Protein AF-A0A6A0A1N1-F1 (afdb_monomer)

Mean predicted aligned error: 18.65 Å

Structure (mmCIF, N/CA/C/O backbone):
data_AF-A0A6A0A1N1-F1
#
_entry.id   AF-A0A6A0A1N1-F1
#
loop_
_atom_site.group_PDB
_atom_site.id
_atom_site.type_symbol
_atom_site.label_atom_id
_atom_site.label_alt_id
_atom_site.label_comp_id
_atom_site.label_asym_id
_atom_site.label_entity_id
_atom_site.label_seq_id
_atom_site.pdbx_PDB_ins_code
_atom_site.Cartn_x
_atom_site.Cartn_y
_atom_site.Cartn_z
_atom_site.occupancy
_atom_site.B_iso_or_equiv
_atom_site.auth_seq_id
_atom_site.auth_comp_id
_atom_site.auth_asym_id
_atom_site.auth_atom_id
_atom_site.pdbx_PDB_model_num
ATOM 1 N N . MET A 1 1 ? 29.719 28.546 -63.208 1.00 66.06 1 MET A N 1
ATOM 2 C CA . MET A 1 1 ? 28.608 28.642 -62.235 1.00 66.06 1 MET A CA 1
ATOM 3 C C . MET A 1 1 ? 29.212 28.582 -60.841 1.00 66.06 1 MET A C 1
ATOM 5 O O . MET A 1 1 ? 29.960 27.651 -60.576 1.00 66.06 1 MET A O 1
ATOM 9 N N . ASP A 1 2 ? 28.980 29.590 -60.001 1.00 89.31 2 ASP A N 1
ATOM 10 C CA . ASP A 1 2 ? 29.628 29.711 -58.686 1.00 89.31 2 ASP A CA 1
ATOM 11 C C . ASP A 1 2 ? 28.781 29.024 -57.603 1.00 89.31 2 ASP A C 1
ATOM 13 O O . ASP A 1 2 ? 27.831 29.595 -57.066 1.00 89.31 2 ASP A O 1
ATOM 17 N N . ILE A 1 3 ? 29.104 27.758 -57.327 1.00 89.12 3 ILE A N 1
ATOM 18 C CA . ILE A 1 3 ? 28.366 26.873 -56.409 1.00 89.12 3 ILE A CA 1
ATOM 19 C C . ILE A 1 3 ? 28.258 27.480 -55.000 1.00 89.12 3 ILE A C 1
ATOM 21 O O . ILE A 1 3 ? 27.245 27.291 -54.327 1.00 89.12 3 ILE A O 1
ATOM 25 N N . LYS A 1 4 ? 29.249 28.268 -54.563 1.00 90.19 4 LYS A N 1
ATOM 26 C CA . LYS A 1 4 ? 29.241 28.891 -53.230 1.00 90.19 4 LYS A CA 1
ATOM 27 C C . LYS A 1 4 ? 28.098 29.893 -53.066 1.00 90.19 4 LYS A C 1
ATOM 29 O O . LYS A 1 4 ? 27.437 29.894 -52.031 1.00 90.19 4 LYS A O 1
ATOM 34 N N . ARG A 1 5 ? 27.816 30.694 -54.099 1.00 90.56 5 ARG A N 1
ATOM 35 C CA . ARG A 1 5 ? 26.721 31.680 -54.073 1.00 90.56 5 ARG A CA 1
ATOM 36 C C . ARG A 1 5 ? 25.343 31.017 -54.070 1.00 90.56 5 ARG A C 1
ATOM 38 O O . ARG A 1 5 ? 24.434 31.515 -53.417 1.00 90.56 5 ARG A O 1
ATOM 45 N N . GLU A 1 6 ? 25.184 29.893 -54.769 1.00 90.00 6 GLU A N 1
ATOM 46 C CA . GLU A 1 6 ? 23.935 29.114 -54.761 1.00 90.00 6 GLU A CA 1
ATOM 47 C C . GLU A 1 6 ? 23.649 28.526 -53.376 1.00 90.00 6 GLU A C 1
ATOM 49 O O . GLU A 1 6 ? 22.534 28.652 -52.874 1.00 90.00 6 GLU A O 1
ATOM 54 N N . VAL A 1 7 ? 24.657 27.917 -52.742 1.00 90.19 7 VAL A N 1
ATOM 55 C CA . VAL A 1 7 ? 24.524 27.344 -51.392 1.00 90.19 7 VAL A CA 1
ATOM 56 C C . VAL A 1 7 ? 24.187 28.429 -50.373 1.00 90.19 7 VAL A C 1
ATOM 58 O O . VAL A 1 7 ? 23.279 28.234 -49.568 1.00 90.19 7 VAL A O 1
ATOM 61 N N . GLN A 1 8 ? 24.849 29.587 -50.446 1.00 93.06 8 GLN A N 1
ATOM 62 C CA . GLN A 1 8 ? 24.557 30.709 -49.557 1.00 93.06 8 GLN A CA 1
ATOM 63 C C . GLN A 1 8 ? 23.118 31.211 -49.725 1.00 93.06 8 GLN A C 1
ATOM 65 O O . GLN A 1 8 ? 22.390 31.311 -48.741 1.00 93.06 8 GLN A O 1
ATOM 70 N N . ARG A 1 9 ? 22.664 31.426 -50.966 1.00 93.88 9 ARG A N 1
ATOM 71 C CA . ARG A 1 9 ? 21.292 31.882 -51.230 1.00 93.88 9 ARG A CA 1
ATOM 72 C C . ARG A 1 9 ? 20.242 30.890 -50.723 1.00 93.88 9 ARG A C 1
ATOM 74 O O . ARG A 1 9 ? 19.208 31.295 -50.201 1.00 93.88 9 ARG A O 1
ATOM 81 N N . ARG A 1 10 ? 20.489 29.582 -50.877 1.00 91.81 10 ARG A N 1
ATOM 82 C CA . ARG A 1 10 ? 19.600 28.538 -50.338 1.00 91.81 10 ARG A CA 1
ATOM 83 C C . ARG A 1 10 ? 19.603 28.519 -48.812 1.00 91.81 10 ARG A C 1
ATOM 85 O O . ARG A 1 10 ? 18.547 28.314 -48.224 1.00 91.81 10 ARG A O 1
ATOM 92 N N . GLY A 1 11 ? 20.758 28.749 -48.186 1.00 92.69 11 GLY A N 1
ATOM 93 C CA . GLY A 1 11 ? 20.880 28.875 -46.734 1.00 92.69 11 GLY A CA 1
ATOM 94 C C . GLY A 1 11 ? 20.087 30.060 -46.181 1.00 92.69 11 GLY A C 1
ATOM 95 O O . GLY A 1 11 ? 19.340 29.895 -45.221 1.00 92.69 11 GLY A O 1
ATOM 96 N N . GLU A 1 12 ? 20.180 31.224 -46.826 1.00 94.44 12 GLU A N 1
ATOM 97 C CA . GLU A 1 12 ? 19.433 32.434 -46.453 1.00 94.44 12 GLU A CA 1
ATOM 98 C C . GLU A 1 12 ? 17.917 32.234 -46.622 1.00 94.44 12 GLU A C 1
ATOM 100 O O . GLU A 1 12 ? 17.162 32.446 -45.675 1.00 94.44 12 GLU A O 1
ATOM 105 N N . ALA A 1 13 ? 17.473 31.689 -47.761 1.00 92.25 13 ALA A N 1
ATOM 106 C CA . ALA A 1 13 ? 16.058 31.379 -47.987 1.00 92.25 13 ALA A CA 1
ATOM 107 C C . ALA A 1 13 ? 15.500 30.343 -46.989 1.00 92.25 13 ALA A C 1
ATOM 109 O O . ALA A 1 13 ? 14.339 30.419 -46.583 1.00 92.25 13 ALA A O 1
ATOM 110 N N . HIS A 1 14 ? 16.316 29.367 -46.579 1.00 92.88 14 HIS A N 1
ATOM 111 C CA . HIS A 1 14 ? 15.927 28.408 -45.548 1.00 92.88 14 HIS A CA 1
ATOM 112 C C . HIS A 1 14 ? 15.826 29.075 -44.170 1.00 92.88 14 HIS A C 1
ATOM 114 O O . HIS A 1 14 ? 14.903 28.780 -43.413 1.00 92.88 14 HIS A O 1
ATOM 120 N N . LEU A 1 15 ? 16.746 29.984 -43.838 1.00 93.62 15 LEU A N 1
ATOM 121 C CA . LEU A 1 15 ? 16.721 30.716 -42.575 1.00 93.62 15 LEU A CA 1
ATOM 122 C C . LEU A 1 15 ? 15.476 31.605 -42.454 1.00 93.62 15 LEU A C 1
ATOM 124 O O . LEU A 1 15 ? 14.861 31.640 -41.389 1.00 93.62 15 LEU A O 1
ATOM 128 N N . ASP A 1 16 ? 15.076 32.276 -43.533 1.00 94.44 16 ASP A N 1
ATOM 129 C CA . ASP A 1 16 ? 13.876 33.118 -43.537 1.00 94.44 16 ASP A CA 1
ATOM 130 C C . ASP A 1 16 ? 12.597 32.290 -43.369 1.00 94.44 16 ASP A C 1
ATOM 132 O O . ASP A 1 16 ? 11.755 32.629 -42.538 1.00 94.44 16 ASP A O 1
ATOM 136 N N . ARG A 1 17 ? 12.506 31.127 -44.031 1.00 94.81 17 ARG A N 1
ATOM 137 C CA . ARG A 1 17 ? 11.409 30.167 -43.810 1.00 94.81 17 ARG A CA 1
ATOM 138 C C . ARG A 1 17 ? 11.339 29.660 -42.371 1.00 94.81 17 ARG A C 1
ATOM 140 O O . ARG A 1 17 ? 10.250 29.492 -41.832 1.00 94.81 17 ARG A O 1
ATOM 147 N N . VAL A 1 18 ? 12.485 29.410 -41.734 1.00 93.44 18 VAL A N 1
ATOM 148 C CA . VAL A 1 18 ? 12.523 28.982 -40.325 1.00 93.44 18 VAL A CA 1
ATOM 149 C C . VAL A 1 18 ? 12.024 30.094 -39.398 1.00 93.44 18 VAL A C 1
ATOM 151 O O . VAL A 1 18 ? 11.307 29.805 -38.442 1.00 93.44 18 VAL A O 1
ATOM 154 N N . LYS A 1 19 ? 12.353 31.362 -39.679 1.00 95.94 19 LYS A N 1
ATOM 155 C CA . LYS A 1 19 ? 11.851 32.506 -38.899 1.00 95.94 19 LYS A CA 1
ATOM 156 C C . LYS A 1 19 ? 10.341 32.686 -39.052 1.00 95.94 19 LYS A C 1
ATOM 158 O O . LYS A 1 19 ? 9.669 32.883 -38.044 1.00 95.94 19 LYS A O 1
ATOM 163 N N . GLU A 1 20 ? 9.823 32.576 -40.274 1.00 96.38 20 GLU A N 1
ATOM 164 C CA . GLU A 1 20 ? 8.384 32.637 -40.564 1.00 96.38 20 GLU A CA 1
ATOM 165 C C . GLU A 1 20 ? 7.623 31.514 -39.839 1.00 96.38 20 GLU A C 1
ATOM 167 O O . GLU A 1 20 ? 6.659 31.762 -39.112 1.00 96.38 20 GLU A O 1
ATOM 172 N N . LEU A 1 21 ? 8.137 30.283 -39.912 1.00 94.50 21 LEU A N 1
ATOM 173 C CA . LEU A 1 21 ? 7.547 29.151 -39.201 1.00 94.50 21 LEU A CA 1
ATOM 174 C C . LEU A 1 21 ? 7.575 29.351 -37.677 1.00 94.50 21 LEU A C 1
ATOM 176 O O . LEU A 1 21 ? 6.613 29.018 -36.987 1.00 94.50 21 LEU A O 1
ATOM 180 N N . ALA A 1 22 ? 8.652 29.925 -37.133 1.00 93.44 22 ALA A N 1
ATOM 181 C CA . ALA A 1 22 ? 8.742 30.227 -35.707 1.00 93.44 22 ALA A CA 1
ATOM 182 C C . ALA A 1 22 ? 7.698 31.270 -35.268 1.00 93.44 22 ALA A C 1
ATOM 184 O O . ALA A 1 22 ? 7.115 31.135 -34.187 1.00 93.44 22 ALA A O 1
ATOM 185 N N . THR A 1 23 ? 7.423 32.286 -36.095 1.00 96.06 23 THR A N 1
ATOM 186 C CA . THR A 1 23 ? 6.360 33.262 -35.813 1.00 96.06 23 THR A CA 1
ATOM 187 C C . THR A 1 23 ? 4.969 32.634 -35.867 1.00 96.06 23 THR A C 1
ATOM 189 O O . THR A 1 23 ? 4.161 32.895 -34.972 1.00 96.06 23 THR A O 1
ATOM 192 N N . ASP A 1 24 ? 4.717 31.736 -36.820 1.00 94.88 24 ASP A N 1
ATOM 193 C CA . ASP A 1 24 ? 3.436 31.032 -36.955 1.00 94.88 24 ASP A CA 1
ATOM 194 C C . ASP A 1 24 ? 3.170 30.060 -35.802 1.00 94.88 24 ASP A C 1
ATOM 196 O O . ASP A 1 24 ? 2.050 29.992 -35.277 1.00 94.88 24 ASP A O 1
ATOM 200 N N . ILE A 1 25 ? 4.204 29.341 -35.351 1.00 91.75 25 ILE A N 1
ATOM 201 C CA . ILE A 1 25 ? 4.125 28.473 -34.170 1.00 91.75 25 ILE A CA 1
ATOM 202 C C . ILE A 1 25 ? 3.761 29.307 -32.943 1.00 91.75 25 ILE A C 1
ATOM 204 O O . ILE A 1 25 ? 2.830 28.956 -32.216 1.00 91.75 25 ILE A O 1
ATOM 208 N N . LYS A 1 26 ? 4.434 30.444 -32.735 1.00 93.75 26 LYS A N 1
ATOM 209 C CA . LYS A 1 26 ? 4.170 31.324 -31.591 1.00 93.75 26 LYS A CA 1
ATOM 210 C C . LYS A 1 26 ? 2.756 31.915 -31.630 1.00 93.75 26 LYS A C 1
ATOM 212 O O . LYS A 1 26 ? 2.077 31.949 -30.605 1.00 93.75 26 LYS A O 1
ATOM 217 N N . ALA A 1 27 ? 2.281 32.333 -32.804 1.00 94.00 27 ALA A N 1
ATOM 218 C CA . ALA A 1 27 ? 0.915 32.827 -32.981 1.00 94.00 27 ALA A CA 1
ATOM 219 C C . ALA A 1 27 ? -0.134 31.732 -32.716 1.00 94.00 27 ALA A C 1
ATOM 221 O O . ALA A 1 27 ? -1.179 31.983 -32.113 1.00 94.00 27 ALA A O 1
ATOM 222 N N . THR A 1 28 ? 0.145 30.496 -33.130 1.00 94.06 28 THR A N 1
ATOM 223 C CA . THR A 1 28 ? -0.746 29.351 -32.903 1.00 94.06 28 THR A CA 1
ATOM 224 C C . THR A 1 28 ? -0.782 28.942 -31.432 1.00 94.06 28 THR A C 1
ATOM 226 O O . THR A 1 28 ? -1.868 28.731 -30.900 1.00 94.06 28 THR A O 1
ATOM 229 N N . GLN A 1 29 ? 0.362 28.942 -30.742 1.00 90.31 29 GLN A N 1
ATOM 230 C CA . GLN A 1 29 ? 0.420 28.747 -29.289 1.00 90.31 29 GLN A CA 1
ATOM 231 C C . GLN A 1 29 ? -0.417 29.790 -28.539 1.00 90.31 29 GLN A C 1
ATOM 233 O O . GLN A 1 29 ? -1.182 29.425 -27.651 1.00 90.31 29 GLN A O 1
ATOM 238 N N . GLY A 1 30 ? -0.336 31.069 -28.929 1.00 93.62 30 GLY A N 1
ATOM 239 C CA . GLY A 1 30 ? -1.157 32.128 -28.333 1.00 93.62 30 GLY A CA 1
ATOM 240 C C . GLY A 1 30 ? -2.662 31.899 -28.514 1.00 93.62 30 GLY A C 1
ATOM 241 O O . GLY A 1 30 ? -3.425 32.052 -27.566 1.00 93.62 30 GLY A O 1
ATOM 242 N N . ARG A 1 31 ? -3.095 31.464 -29.707 1.00 94.00 31 ARG A N 1
ATOM 243 C CA . ARG A 1 31 ? -4.511 31.146 -29.976 1.00 94.00 31 ARG A CA 1
ATOM 244 C C . ARG A 1 31 ? -5.016 29.954 -29.163 1.00 94.00 31 ARG A C 1
ATOM 246 O O . ARG A 1 31 ? -6.127 30.015 -28.651 1.00 94.00 31 ARG A O 1
ATOM 253 N N . ILE A 1 32 ? -4.207 28.901 -29.026 1.00 89.94 32 ILE A N 1
ATOM 254 C CA . ILE A 1 32 ? -4.557 27.725 -28.215 1.00 89.94 32 ILE A CA 1
ATOM 255 C C . ILE A 1 32 ? -4.685 28.113 -26.739 1.00 89.94 32 ILE A C 1
ATOM 257 O O . ILE A 1 32 ? -5.643 27.714 -26.089 1.00 89.94 32 ILE A O 1
ATOM 261 N N . MET A 1 33 ? -3.761 28.925 -26.221 1.00 88.62 33 MET A N 1
ATOM 262 C CA . MET A 1 33 ? -3.790 29.367 -24.825 1.00 88.62 33 MET A CA 1
ATOM 263 C C . MET A 1 33 ? -5.059 30.169 -24.508 1.00 88.62 33 MET A C 1
ATOM 265 O O . MET A 1 33 ? -5.727 29.875 -23.525 1.00 88.62 33 MET A O 1
ATOM 269 N N . LEU A 1 34 ? -5.449 31.099 -25.388 1.00 92.00 34 LEU A N 1
ATOM 270 C CA . LEU A 1 34 ? -6.692 31.866 -25.238 1.00 92.00 34 LEU A CA 1
ATOM 271 C C . LEU A 1 34 ? -7.952 30.989 -25.321 1.00 92.00 34 LEU A C 1
ATOM 273 O O . LEU A 1 34 ? -8.917 31.243 -24.604 1.00 92.00 34 LEU A O 1
ATOM 277 N N . ALA A 1 35 ? -7.958 29.966 -26.182 1.00 90.38 35 ALA A N 1
ATOM 278 C CA . ALA A 1 35 ? -9.074 29.024 -26.272 1.00 90.38 35 ALA A CA 1
ATOM 279 C C . ALA A 1 35 ? -9.214 28.191 -24.987 1.00 90.38 35 ALA A C 1
ATOM 281 O O . ALA A 1 35 ? -10.313 28.082 -24.451 1.00 90.38 35 ALA A O 1
ATOM 282 N N . LEU A 1 36 ? -8.097 27.688 -24.449 1.00 86.06 36 LEU A N 1
ATOM 283 C CA . LEU A 1 36 ? -8.077 26.941 -23.189 1.00 86.06 36 LEU A CA 1
ATOM 284 C C . LEU A 1 36 ? -8.499 27.808 -21.994 1.00 86.06 36 LEU A C 1
ATOM 286 O O . LEU A 1 36 ? -9.239 27.341 -21.134 1.00 86.06 36 LEU A O 1
ATOM 290 N N . GLU A 1 37 ? -8.071 29.072 -21.937 1.00 88.56 37 GLU A N 1
ATOM 291 C CA . GLU A 1 37 ? -8.511 30.009 -20.892 1.00 88.56 37 GLU A CA 1
ATOM 292 C C . GLU A 1 37 ? -10.023 30.275 -20.953 1.00 88.56 37 GLU A C 1
ATOM 294 O O . GLU A 1 37 ? -10.675 30.370 -19.910 1.00 88.56 37 GLU A O 1
ATOM 299 N N . ALA A 1 38 ? -10.595 30.366 -22.158 1.00 91.19 38 ALA A N 1
ATOM 300 C CA . ALA A 1 38 ? -12.032 30.539 -22.344 1.00 91.19 38 ALA A CA 1
ATOM 301 C C . ALA A 1 38 ? -12.827 29.288 -21.926 1.00 91.19 38 ALA A C 1
ATOM 303 O O . ALA A 1 38 ? -13.812 29.420 -21.199 1.00 91.19 38 ALA A O 1
ATOM 304 N N . GLU A 1 39 ? -12.384 28.091 -22.326 1.00 90.38 39 GLU A N 1
ATOM 305 C CA . GLU A 1 39 ? -13.007 26.817 -21.930 1.00 90.38 39 GLU A CA 1
ATOM 306 C C . GLU A 1 39 ? -12.958 26.614 -20.409 1.00 90.38 39 GLU A C 1
ATOM 308 O O . GLU A 1 39 ? -13.993 26.371 -19.786 1.00 90.38 39 GLU A O 1
ATOM 313 N N . LEU A 1 40 ? -11.794 26.837 -19.787 1.00 83.75 40 LEU A N 1
ATOM 314 C CA . LEU A 1 40 ? -11.634 26.754 -18.332 1.00 83.75 40 LEU A CA 1
ATOM 315 C C . LEU A 1 40 ? -12.533 27.768 -17.600 1.00 83.75 40 LEU A C 1
ATOM 317 O O . LEU A 1 40 ? -13.056 27.494 -16.517 1.00 83.75 40 LEU A O 1
ATOM 321 N N . GLY A 1 41 ? -12.726 28.951 -18.189 1.00 89.06 41 GLY A N 1
ATOM 322 C CA . GLY A 1 41 ? -13.629 29.975 -17.675 1.00 89.06 41 GLY A CA 1
ATOM 323 C C . GLY A 1 41 ? -15.096 29.537 -17.667 1.00 89.06 41 GLY A C 1
ATOM 324 O O . GLY A 1 41 ? -15.804 29.826 -16.700 1.00 89.06 41 GLY A O 1
ATOM 325 N N . GLU A 1 42 ? -15.556 28.835 -18.705 1.00 92.12 42 GLU A N 1
ATOM 326 C CA . GLU A 1 42 ? -16.922 28.300 -18.772 1.00 92.12 42 GLU A CA 1
ATOM 327 C C . GLU A 1 42 ? -17.119 27.098 -17.839 1.00 92.12 42 GLU A C 1
ATOM 329 O O . GLU A 1 42 ? -18.092 27.086 -17.083 1.00 92.12 42 GLU A O 1
ATOM 334 N N . GLU A 1 43 ? -16.169 26.158 -17.776 1.00 81.69 43 GLU A N 1
ATOM 335 C CA . GLU A 1 43 ? -16.214 25.052 -16.804 1.00 81.69 43 GLU A CA 1
ATOM 336 C C . GLU A 1 43 ? -16.250 25.569 -15.358 1.00 81.69 43 GLU A C 1
ATOM 338 O O . GLU A 1 43 ? -17.029 25.095 -14.529 1.00 81.69 43 GLU A O 1
ATOM 343 N N . SER A 1 44 ? -15.466 26.609 -15.048 1.00 81.88 44 SER A N 1
ATOM 344 C CA . SER A 1 44 ? -15.476 27.227 -13.719 1.00 81.88 44 SER A CA 1
ATOM 345 C C . SER A 1 44 ? -16.824 27.868 -13.375 1.00 81.88 44 SER A C 1
ATOM 347 O O . SER A 1 44 ? -17.239 27.845 -12.213 1.00 81.88 44 SER A O 1
ATOM 349 N N . LYS A 1 45 ? -17.519 28.453 -14.361 1.00 89.31 45 LYS A N 1
ATOM 350 C CA . LYS A 1 45 ? -18.867 29.005 -14.159 1.00 89.31 45 LYS A CA 1
ATOM 351 C C . LYS A 1 45 ? -19.885 27.898 -13.914 1.00 89.31 45 LYS A C 1
ATOM 353 O O . LYS A 1 45 ? -20.738 28.078 -13.049 1.00 89.31 45 LYS A O 1
ATOM 358 N N . GLU A 1 46 ? -19.790 26.781 -14.628 1.00 90.88 46 GLU A N 1
ATOM 359 C CA . GLU A 1 46 ? -20.718 25.661 -14.462 1.00 90.88 46 GLU A CA 1
ATOM 360 C C . GLU A 1 46 ? -20.570 24.999 -13.090 1.00 90.88 46 GLU A C 1
ATOM 362 O O . GLU A 1 46 ? -21.549 24.890 -12.356 1.00 90.88 46 GLU A O 1
ATOM 367 N N . LEU A 1 47 ? -19.337 24.713 -12.662 1.00 78.44 47 LEU A N 1
ATOM 368 C CA . LEU A 1 47 ? -19.073 24.178 -11.323 1.00 78.44 47 LEU A CA 1
ATOM 369 C C . LEU A 1 47 ? -19.584 25.100 -10.206 1.00 78.44 47 LEU A C 1
ATOM 371 O O . LEU A 1 47 ? -20.044 24.625 -9.170 1.00 78.44 47 LEU A O 1
ATOM 375 N N . ARG A 1 48 ? -19.534 26.427 -10.395 1.00 82.25 48 ARG A N 1
ATOM 376 C CA . ARG A 1 48 ? -20.129 27.375 -9.436 1.00 82.25 48 ARG A CA 1
ATOM 377 C C . ARG A 1 48 ? -21.649 27.240 -9.371 1.00 82.25 48 ARG A C 1
ATOM 379 O O . ARG A 1 48 ? -22.184 27.242 -8.269 1.00 82.25 48 ARG A O 1
ATOM 386 N N . ARG A 1 49 ? -22.328 27.087 -10.515 1.00 91.69 49 ARG A N 1
ATOM 387 C CA . ARG A 1 49 ? -23.786 26.869 -10.555 1.00 91.69 49 ARG A CA 1
ATOM 388 C C . ARG A 1 49 ? -24.174 25.568 -9.859 1.00 91.69 49 ARG A C 1
ATOM 390 O O . ARG A 1 49 ? -25.126 25.569 -9.085 1.00 91.69 49 ARG A O 1
ATOM 397 N N . GLU A 1 50 ? -23.431 24.487 -10.087 1.00 86.56 50 GLU A N 1
ATOM 398 C CA . GLU A 1 50 ? -23.663 23.207 -9.405 1.00 86.56 50 GLU A CA 1
ATOM 399 C C . GLU A 1 50 ? -23.448 23.314 -7.892 1.00 86.56 50 GLU A C 1
ATOM 401 O O . GLU A 1 50 ? -24.238 22.783 -7.112 1.00 86.56 50 GLU A O 1
ATOM 406 N N . LEU A 1 51 ? -22.413 24.040 -7.460 1.00 76.19 51 LEU A N 1
ATOM 407 C CA . LEU A 1 51 ? -22.118 24.245 -6.042 1.00 76.19 51 LEU A CA 1
ATOM 408 C C . LEU A 1 51 ? -23.203 25.088 -5.356 1.00 76.19 51 LEU A C 1
ATOM 410 O O . LEU A 1 51 ? -23.627 24.752 -4.249 1.00 76.19 51 LEU A O 1
ATOM 414 N N . ASP A 1 52 ? -23.695 26.136 -6.019 1.00 82.75 52 ASP A N 1
ATOM 415 C CA . ASP A 1 52 ? -24.809 26.951 -5.526 1.00 82.75 52 ASP A CA 1
ATOM 416 C C . ASP A 1 52 ? -26.113 26.132 -5.457 1.00 82.75 52 ASP A C 1
ATOM 418 O O . ASP A 1 52 ? -26.805 26.156 -4.438 1.00 82.75 52 ASP A O 1
ATOM 422 N N . ALA A 1 53 ? -26.406 25.313 -6.474 1.00 86.38 53 ALA A N 1
ATOM 423 C CA . ALA A 1 53 ? -27.554 24.404 -6.461 1.00 86.38 53 ALA A CA 1
ATOM 424 C C . ALA A 1 53 ? -27.448 23.341 -5.349 1.00 86.38 53 ALA A C 1
ATOM 426 O O . ALA A 1 53 ? -28.429 23.053 -4.657 1.00 86.38 53 ALA A O 1
ATOM 427 N N . GLY A 1 54 ? -26.250 22.788 -5.136 1.00 75.06 54 GLY A N 1
ATOM 428 C CA . GLY A 1 54 ? -25.956 21.854 -4.051 1.00 75.06 54 GLY A CA 1
ATOM 429 C C . GLY A 1 54 ? -26.124 22.492 -2.672 1.00 75.06 54 GLY A C 1
ATOM 430 O O . GLY A 1 54 ? -26.699 21.872 -1.777 1.00 75.06 54 GLY A O 1
ATOM 431 N N . ARG A 1 55 ? -25.705 23.755 -2.507 1.00 70.94 55 ARG A N 1
ATOM 432 C CA . ARG A 1 55 ? -25.937 24.537 -1.283 1.00 70.94 55 ARG A CA 1
ATOM 433 C C . ARG A 1 55 ? -27.428 24.709 -1.010 1.00 70.94 55 ARG A C 1
ATOM 435 O O . ARG A 1 55 ? -27.857 24.427 0.103 1.00 70.94 55 ARG A O 1
ATOM 442 N N . GLU A 1 56 ? -28.221 25.116 -2.000 1.00 79.50 56 GLU A N 1
ATOM 443 C CA . GLU A 1 56 ? -29.673 25.256 -1.826 1.00 79.50 56 GLU A CA 1
ATOM 444 C C . GLU A 1 56 ? -30.347 23.923 -1.470 1.00 79.50 56 GLU A C 1
ATOM 446 O O . GLU A 1 56 ? -31.247 23.871 -0.629 1.00 79.50 56 GLU A O 1
ATOM 451 N N . ALA A 1 57 ? -29.925 22.824 -2.101 1.00 77.94 57 ALA A N 1
ATOM 452 C CA . ALA A 1 57 ? -30.428 21.491 -1.781 1.00 77.94 57 ALA A CA 1
ATOM 453 C C . ALA A 1 57 ? -30.065 21.082 -0.344 1.00 77.94 57 ALA A C 1
ATOM 455 O O . ALA A 1 57 ? -30.908 20.543 0.380 1.00 77.94 57 ALA A O 1
ATOM 456 N N . LEU A 1 58 ? -28.841 21.386 0.094 1.00 65.31 58 LEU A N 1
ATOM 457 C CA . LEU A 1 58 ? -28.393 21.129 1.457 1.00 65.31 58 LEU A CA 1
ATOM 458 C C . LEU A 1 58 ? -29.122 22.013 2.473 1.00 65.31 58 LEU A C 1
ATOM 460 O O . LEU A 1 58 ? -29.465 21.512 3.530 1.00 65.31 58 LEU A O 1
ATOM 464 N N . GLU A 1 59 ? -29.437 23.274 2.174 1.00 71.25 59 GLU A N 1
ATOM 465 C CA . GLU A 1 59 ? -30.255 24.127 3.054 1.00 71.25 59 GLU A CA 1
ATOM 466 C C . GLU A 1 59 ? -31.688 23.593 3.199 1.00 71.25 59 GLU A C 1
ATOM 468 O O . GLU A 1 59 ? -32.234 23.571 4.303 1.00 71.25 59 GLU A O 1
ATOM 473 N N . ARG A 1 60 ? -32.283 23.072 2.116 1.00 73.69 60 ARG A N 1
ATOM 474 C CA . ARG A 1 60 ? -33.600 22.408 2.177 1.00 73.69 60 ARG A CA 1
ATOM 475 C C . ARG A 1 60 ? -33.562 21.126 3.015 1.00 73.69 60 ARG A C 1
ATOM 477 O O . ARG A 1 60 ? -34.509 20.855 3.753 1.00 73.69 60 ARG A O 1
ATOM 484 N N . THR A 1 61 ? -32.476 20.358 2.921 1.00 69.94 61 THR A N 1
ATOM 485 C CA . THR A 1 61 ? -32.321 19.053 3.597 1.00 69.94 61 THR A CA 1
ATOM 486 C C . THR A 1 61 ? -31.760 19.186 5.017 1.00 69.94 61 THR A C 1
ATOM 488 O O . THR A 1 61 ? -32.051 18.368 5.883 1.00 69.94 61 THR A O 1
ATOM 491 N N . GLY A 1 62 ? -30.996 20.242 5.294 1.00 50.22 62 GLY A N 1
ATOM 492 C CA . GLY A 1 62 ? -30.303 20.526 6.552 1.00 50.22 62 GLY A CA 1
ATOM 493 C C . GLY A 1 62 ? -31.244 20.719 7.736 1.00 50.22 62 GLY A C 1
ATOM 494 O O . GLY A 1 62 ? -30.857 20.440 8.865 1.00 50.22 62 GLY A O 1
ATOM 495 N N . ASN A 1 63 ? -32.519 21.024 7.479 1.00 50.84 63 ASN A N 1
ATOM 496 C CA . ASN A 1 63 ? -33.581 20.921 8.481 1.00 50.84 63 ASN A CA 1
ATOM 497 C C . ASN A 1 63 ? -33.721 19.505 9.088 1.00 50.84 63 ASN A C 1
ATOM 499 O O . ASN A 1 63 ? -34.386 19.356 10.106 1.00 50.84 63 ASN A O 1
ATOM 503 N N . HIS A 1 64 ? -33.144 18.463 8.476 1.00 45.66 64 HIS A N 1
ATOM 504 C CA . HIS A 1 64 ? -33.184 17.073 8.955 1.00 45.66 64 HIS A CA 1
ATOM 505 C C . HIS A 1 64 ? -31.845 16.577 9.541 1.00 45.66 64 HIS A C 1
ATOM 507 O O . HIS A 1 64 ? -31.827 15.527 10.177 1.00 45.66 64 HIS A O 1
ATOM 513 N N . LEU A 1 65 ? -30.733 17.308 9.370 1.00 45.16 65 LEU A N 1
ATOM 514 C CA . LEU A 1 65 ? -29.387 16.880 9.800 1.00 45.16 65 LEU A CA 1
ATOM 515 C C . LEU A 1 65 ? -28.969 17.394 11.191 1.00 45.16 65 LEU A C 1
ATOM 517 O O . LEU A 1 65 ? -27.924 16.990 11.695 1.00 45.16 65 LEU A O 1
ATOM 521 N N . CYS A 1 66 ? -29.787 18.222 11.849 1.00 41.88 66 CYS A N 1
ATOM 522 C CA . CYS A 1 66 ? -29.500 18.832 13.160 1.00 41.88 66 CYS A CA 1
ATOM 523 C C . CYS A 1 66 ? -29.380 17.852 14.352 1.00 41.88 66 CYS A C 1
ATOM 525 O O . CYS A 1 66 ? -29.318 18.304 15.492 1.00 41.88 66 CYS A O 1
ATOM 527 N N . ASN A 1 67 ? -29.350 16.534 14.124 1.00 42.41 67 ASN A N 1
ATOM 528 C CA . ASN A 1 67 ? -29.329 15.518 15.183 1.00 42.41 67 ASN A CA 1
ATOM 529 C C . ASN A 1 67 ? -28.044 14.672 15.236 1.00 42.41 67 ASN A C 1
ATOM 531 O O . ASN A 1 67 ? -27.972 13.749 16.044 1.00 42.41 67 ASN A O 1
ATOM 535 N N . LEU A 1 68 ? -27.027 14.957 14.416 1.00 44.91 68 LEU A N 1
ATOM 536 C CA . LEU A 1 68 ? -25.753 14.233 14.490 1.00 44.91 68 LEU A CA 1
ATOM 537 C C . LEU A 1 68 ? -24.956 14.670 15.727 1.00 44.91 68 LEU A C 1
ATOM 539 O O . LEU A 1 68 ? -24.559 15.829 15.861 1.00 44.91 68 LEU A O 1
ATOM 543 N N . LYS A 1 69 ? -24.725 13.726 16.643 1.00 48.22 69 LYS A N 1
ATOM 544 C CA . LYS A 1 69 ? -23.938 13.940 17.858 1.00 48.22 69 LYS A CA 1
ATOM 545 C C . LYS A 1 69 ? -22.450 13.865 17.503 1.00 48.22 69 LYS A C 1
ATOM 547 O O . LYS A 1 69 ? -21.970 12.842 17.021 1.00 48.22 69 LYS A O 1
ATOM 552 N N . LEU A 1 70 ? -21.719 14.955 17.732 1.00 45.75 70 LEU A N 1
ATOM 553 C CA . LEU A 1 70 ? -20.267 15.000 17.558 1.00 45.75 70 LEU A CA 1
ATOM 554 C C . LEU A 1 70 ? -19.595 14.535 18.858 1.00 45.75 70 LEU A C 1
ATOM 556 O O . LEU A 1 70 ? -19.796 15.151 19.905 1.00 45.75 70 LEU A O 1
ATOM 560 N N . GLU A 1 71 ? -18.795 13.471 18.801 1.00 48.03 71 GLU A N 1
ATOM 561 C CA . GLU A 1 71 ? -17.967 13.036 19.931 1.00 48.03 71 GLU A CA 1
ATOM 562 C C . GLU A 1 71 ? -16.496 13.346 19.627 1.00 48.03 71 GLU A C 1
ATOM 564 O O . GLU A 1 71 ? -15.897 12.783 18.708 1.00 48.03 71 GLU A O 1
ATOM 569 N N . VAL A 1 72 ? -15.913 14.278 20.388 1.00 49.47 72 VAL A N 1
ATOM 570 C CA . VAL A 1 72 ? -14.509 14.697 20.256 1.00 49.47 72 VAL A CA 1
ATOM 571 C C . VAL A 1 72 ? -13.715 14.091 21.405 1.00 49.47 72 VAL A C 1
ATOM 573 O O . VAL A 1 72 ? -13.917 14.458 22.562 1.00 49.47 72 VAL A O 1
ATOM 576 N N . LEU A 1 73 ? -12.815 13.157 21.095 1.00 43.84 73 LEU A N 1
ATOM 577 C CA . LEU A 1 73 ? -11.909 12.567 22.081 1.00 43.84 73 LEU A CA 1
ATOM 578 C C . LEU A 1 73 ? -10.578 13.328 22.089 1.00 43.84 73 LEU A C 1
ATOM 580 O O . LEU A 1 73 ? -10.034 13.659 21.034 1.00 43.84 73 LEU A O 1
ATOM 584 N N . ARG A 1 74 ? -10.040 13.602 23.284 1.00 41.69 74 ARG A N 1
ATOM 585 C CA . ARG A 1 74 ? -8.658 14.077 23.433 1.00 41.69 74 ARG A CA 1
ATOM 586 C C . ARG A 1 74 ? -7.710 12.897 23.256 1.00 41.69 74 ARG A C 1
ATOM 588 O O . ARG A 1 74 ? -7.796 11.938 24.017 1.00 41.69 74 ARG A O 1
ATOM 595 N N . ASP A 1 75 ? -6.771 13.020 22.325 1.00 40.31 75 ASP A N 1
ATOM 596 C CA . ASP A 1 75 ? -5.546 12.223 22.365 1.00 40.31 75 ASP A CA 1
ATOM 597 C C . ASP A 1 75 ? -4.703 12.778 23.521 1.00 40.31 75 ASP A C 1
ATOM 599 O O . ASP A 1 75 ? -4.261 13.928 23.484 1.00 40.31 75 ASP A O 1
ATOM 603 N N . MET A 1 76 ? -4.585 12.012 24.604 1.00 40.84 76 MET A N 1
ATOM 604 C CA . MET A 1 76 ? -3.945 12.432 25.854 1.00 40.84 76 MET A CA 1
ATOM 605 C C . MET A 1 76 ? -2.521 11.880 26.005 1.00 40.84 76 MET A C 1
ATOM 607 O O . MET A 1 76 ? -2.066 11.634 27.118 1.00 40.84 76 MET A O 1
ATOM 611 N N . ASP A 1 77 ? -1.794 11.748 24.897 1.00 42.84 77 ASP A N 1
ATOM 612 C CA . ASP A 1 77 ? -0.414 11.264 24.902 1.00 42.84 77 ASP A CA 1
ATOM 613 C C . ASP A 1 77 ? 0.589 12.421 24.780 1.00 42.84 77 ASP A C 1
ATOM 615 O O . ASP A 1 77 ? 1.254 12.621 23.766 1.00 42.84 77 ASP A O 1
ATOM 619 N N . GLU A 1 78 ? 0.732 13.161 25.880 1.00 46.16 78 GLU A N 1
ATOM 620 C CA . GLU A 1 78 ? 2.004 13.787 26.252 1.00 46.16 78 GLU A CA 1
ATOM 621 C C . GLU A 1 78 ? 2.532 13.104 27.521 1.00 46.16 78 GLU A C 1
ATOM 623 O O . GLU A 1 78 ? 2.405 13.622 28.628 1.00 46.16 78 GLU A O 1
ATOM 628 N N . GLN A 1 79 ? 3.126 11.918 27.357 1.00 37.44 79 GLN A N 1
ATOM 629 C CA . GLN A 1 79 ? 4.327 11.515 28.095 1.00 37.44 79 GLN A CA 1
ATOM 630 C C . GLN A 1 79 ? 4.959 10.275 27.452 1.00 37.44 79 GLN A C 1
ATOM 632 O O . GLN A 1 79 ? 4.529 9.141 27.656 1.00 37.44 79 GLN A O 1
ATOM 637 N N . GLU A 1 80 ? 6.057 10.500 26.727 1.00 44.72 80 GLU A N 1
ATOM 638 C CA . GLU A 1 80 ? 7.141 9.527 26.616 1.00 44.72 80 GLU A CA 1
ATOM 639 C C . GLU A 1 80 ? 7.646 9.195 28.030 1.00 44.72 80 GLU A C 1
ATOM 641 O O . GLU A 1 80 ? 8.564 9.812 28.566 1.00 44.72 80 GLU A O 1
ATOM 646 N N . ALA A 1 81 ? 7.029 8.205 28.659 1.00 34.88 81 ALA A N 1
ATOM 647 C CA . ALA A 1 81 ? 7.635 7.431 29.722 1.00 34.88 81 ALA A CA 1
ATOM 648 C C . ALA A 1 81 ? 7.349 5.969 29.405 1.00 34.88 81 ALA A C 1
ATOM 650 O O . ALA A 1 81 ? 6.229 5.485 29.538 1.00 34.88 81 ALA A O 1
ATOM 651 N N . MET A 1 82 ? 8.393 5.291 28.940 1.00 39.94 82 MET A N 1
ATOM 652 C CA . MET A 1 82 ? 8.463 3.858 28.705 1.00 39.94 82 MET A CA 1
ATOM 653 C C . MET A 1 82 ? 7.939 3.095 29.937 1.00 39.94 82 MET A C 1
ATOM 655 O O . MET A 1 82 ? 8.675 2.818 30.882 1.00 39.94 82 MET A O 1
ATOM 659 N N . LYS A 1 83 ? 6.645 2.769 29.940 1.00 29.45 83 LYS A N 1
ATOM 660 C CA . LYS A 1 83 ? 6.059 1.703 30.748 1.00 29.45 83 LYS A CA 1
ATOM 661 C C . LYS A 1 83 ? 5.537 0.666 29.777 1.00 29.45 83 LYS A C 1
ATOM 663 O O . LYS A 1 83 ? 4.552 0.871 29.079 1.00 29.45 83 LYS A O 1
ATOM 668 N N . GLU A 1 84 ? 6.268 -0.434 29.732 1.00 36.78 84 GLU A N 1
ATOM 669 C CA . GLU A 1 84 ? 5.896 -1.687 29.102 1.00 36.78 84 GLU A CA 1
ATOM 670 C C . GLU A 1 84 ? 4.508 -2.116 29.611 1.00 36.78 84 GLU A C 1
ATOM 672 O O . GLU A 1 84 ? 4.357 -2.636 30.717 1.00 36.78 84 GLU A O 1
ATOM 677 N N . VAL A 1 85 ? 3.467 -1.833 28.825 1.00 30.38 85 VAL A N 1
ATOM 678 C CA . VAL A 1 85 ? 2.132 -2.390 29.043 1.00 30.38 85 VAL A CA 1
ATOM 679 C C . VAL A 1 85 ? 2.130 -3.772 28.407 1.00 30.38 85 VAL A C 1
ATOM 681 O O . VAL A 1 85 ? 2.005 -3.935 27.195 1.00 30.38 85 VAL A O 1
ATOM 684 N N . VAL A 1 86 ? 2.310 -4.780 29.255 1.00 32.06 86 VAL A N 1
ATOM 685 C CA . VAL A 1 86 ? 2.078 -6.183 28.919 1.00 32.06 86 VAL A CA 1
ATOM 686 C C . VAL A 1 86 ? 0.592 -6.346 28.595 1.00 32.06 86 VAL A C 1
ATOM 688 O O . VAL A 1 86 ? -0.258 -6.285 29.482 1.00 32.06 86 VAL A O 1
ATOM 691 N N . LEU A 1 87 ? 0.275 -6.556 27.317 1.00 31.89 87 LEU A N 1
ATOM 692 C CA . LEU A 1 87 ? -1.053 -6.979 26.880 1.00 31.89 87 LEU A CA 1
ATOM 693 C C . LEU A 1 87 ? -1.367 -8.352 27.489 1.00 31.89 87 LEU A C 1
ATOM 695 O O . LEU A 1 87 ? -0.675 -9.342 27.235 1.00 31.89 87 LEU A O 1
ATOM 699 N N . SER A 1 88 ? -2.409 -8.408 28.319 1.00 32.69 88 SER A N 1
ATOM 700 C CA . SER A 1 88 ? -2.900 -9.658 28.889 1.00 32.69 88 SER A CA 1
ATOM 701 C C . SER A 1 88 ? -3.565 -10.514 27.803 1.00 32.69 88 SER A C 1
ATOM 703 O O . SER A 1 88 ? -4.284 -10.024 26.937 1.00 32.69 88 SER A O 1
ATOM 705 N N . ARG A 1 89 ? -3.308 -11.820 27.859 1.00 38.69 89 ARG A N 1
ATOM 706 C CA . ARG A 1 89 ? -3.641 -12.858 26.867 1.00 38.69 89 ARG A CA 1
ATOM 707 C C . ARG A 1 89 ? -5.151 -13.156 26.703 1.00 38.69 89 ARG A C 1
ATOM 709 O O . ARG A 1 89 ? -5.485 -14.133 26.041 1.00 38.69 89 ARG A O 1
ATOM 716 N N . ALA A 1 90 ? -6.051 -12.384 27.312 1.00 39.44 90 ALA A N 1
ATOM 717 C CA . ALA A 1 90 ? -7.470 -12.740 27.414 1.00 39.44 90 ALA A CA 1
ATOM 718 C C . ALA A 1 90 ? -8.357 -12.260 26.246 1.00 39.44 90 ALA A C 1
ATOM 720 O O . ALA A 1 90 ? -9.376 -12.892 25.997 1.00 39.44 90 ALA A O 1
ATOM 721 N N . ASP A 1 91 ? -7.951 -11.255 25.463 1.00 39.41 91 ASP A N 1
ATOM 722 C CA . ASP A 1 91 ? -8.866 -10.600 24.501 1.00 39.41 91 ASP A CA 1
ATOM 723 C C . ASP A 1 91 ? -8.695 -11.045 23.032 1.00 39.41 91 ASP A C 1
ATOM 725 O O . ASP A 1 91 ? -9.123 -10.364 22.105 1.00 39.41 91 ASP A O 1
ATOM 729 N N . LEU A 1 92 ? -8.053 -12.194 22.781 1.00 39.91 92 LEU A N 1
ATOM 730 C CA . LEU A 1 92 ? -7.720 -12.667 21.421 1.00 39.91 92 LEU A CA 1
ATOM 731 C C . LEU A 1 92 ? -8.353 -14.014 21.039 1.00 39.91 92 LEU A C 1
ATOM 733 O O . LEU A 1 92 ? -7.920 -14.654 20.078 1.00 39.91 92 LEU A O 1
ATOM 737 N N . VAL A 1 93 ? -9.376 -14.461 21.771 1.00 43.06 93 VAL A N 1
ATOM 738 C CA . VAL A 1 93 ? -10.065 -15.732 21.503 1.00 43.06 93 VAL A CA 1
ATOM 739 C C . VAL A 1 93 ? -11.576 -15.540 21.540 1.00 43.06 93 VAL A C 1
ATOM 741 O O . VAL A 1 93 ? -12.228 -16.089 22.410 1.00 43.06 93 VAL A O 1
ATOM 744 N N . GLU A 1 94 ? -12.142 -14.777 20.604 1.00 43.06 94 GLU A N 1
ATOM 745 C CA . GLU A 1 94 ? -13.589 -14.841 20.339 1.00 43.06 94 GLU A CA 1
ATOM 746 C C . GLU A 1 94 ? -13.985 -14.193 18.997 1.00 43.06 94 GLU A C 1
ATOM 748 O O . GLU A 1 94 ? -14.846 -13.331 18.958 1.00 43.06 94 GLU A O 1
ATOM 753 N N . ASP A 1 95 ? -13.372 -14.584 17.865 1.00 42.59 95 ASP A N 1
ATOM 754 C CA . ASP A 1 95 ? -14.019 -14.300 16.559 1.00 42.59 95 ASP A CA 1
ATOM 755 C C . ASP A 1 95 ? -13.616 -15.204 15.372 1.00 42.59 95 ASP A C 1
ATOM 757 O O . ASP A 1 95 ? -13.560 -14.786 14.217 1.00 42.59 95 ASP A O 1
ATOM 761 N N . LEU A 1 96 ? -13.312 -16.484 15.614 1.00 41.69 96 LEU A N 1
ATOM 762 C CA . LEU A 1 96 ? -12.979 -17.441 14.539 1.00 41.69 96 LEU A CA 1
ATOM 763 C C . LEU A 1 96 ? -14.004 -18.575 14.431 1.00 41.69 96 LEU A C 1
ATOM 765 O O . LEU A 1 96 ? -13.641 -19.750 14.435 1.00 41.69 96 LEU A O 1
ATOM 769 N N . GLY A 1 97 ? -15.287 -18.214 14.339 1.00 42.72 97 GLY A N 1
ATOM 770 C CA . GLY A 1 97 ? -16.397 -19.173 14.351 1.00 42.72 97 GLY A CA 1
ATOM 771 C C . GLY A 1 97 ? -17.493 -18.991 13.298 1.00 42.72 97 GLY A C 1
ATOM 772 O O . GLY A 1 97 ? -18.547 -19.599 13.459 1.00 42.72 97 GLY A O 1
ATOM 773 N N . ARG A 1 98 ? -17.311 -18.194 12.233 1.00 40.88 98 ARG A N 1
ATOM 774 C CA . ARG A 1 98 ? -18.292 -18.150 11.127 1.00 40.88 98 ARG A CA 1
ATOM 775 C C . ARG A 1 98 ? -17.816 -18.934 9.908 1.00 40.88 98 ARG A C 1
ATOM 777 O O . ARG A 1 98 ? -16.859 -18.548 9.241 1.00 40.88 98 ARG A O 1
ATOM 784 N N . GLU A 1 99 ? -18.523 -20.029 9.629 1.00 41.66 99 GLU A N 1
ATOM 785 C CA . GLU A 1 99 ? -18.477 -20.749 8.355 1.00 41.66 99 GLU A CA 1
ATOM 786 C C . GLU A 1 99 ? -18.747 -19.803 7.170 1.00 41.66 99 GLU A C 1
ATOM 788 O O . GLU A 1 99 ? -19.641 -18.954 7.253 1.00 41.66 99 GLU A O 1
ATOM 793 N N . PRO A 1 100 ? -18.043 -19.959 6.036 1.00 47.66 100 PRO A N 1
ATOM 794 C CA . PRO A 1 100 ? -18.445 -19.321 4.794 1.00 47.66 100 PRO A CA 1
ATOM 795 C C . PRO A 1 100 ? -19.630 -20.068 4.163 1.00 47.66 100 PRO A C 1
ATOM 797 O O . PRO A 1 100 ? -19.619 -21.291 4.029 1.00 47.66 100 PRO A O 1
ATOM 800 N N . ALA A 1 101 ? -20.640 -19.308 3.734 1.00 44.12 101 ALA A N 1
ATOM 801 C CA . ALA A 1 101 ? -21.778 -19.807 2.966 1.00 44.12 101 ALA A CA 1
ATOM 802 C C . ALA A 1 101 ? -21.333 -20.471 1.640 1.00 44.12 101 ALA A C 1
ATOM 804 O O . ALA A 1 101 ? -20.329 -20.055 1.050 1.00 44.12 101 ALA A O 1
ATOM 805 N N . PRO A 1 102 ? -22.071 -21.481 1.139 1.00 40.53 102 PRO A N 1
ATOM 806 C CA . PRO A 1 102 ? -21.700 -22.202 -0.072 1.00 40.53 102 PRO A CA 1
ATOM 807 C C . PRO A 1 102 ? -21.770 -21.306 -1.314 1.00 40.53 102 PRO A C 1
ATOM 809 O O . PRO A 1 102 ? -22.692 -20.510 -1.494 1.00 40.53 102 PRO A O 1
ATOM 812 N N . ALA A 1 103 ? -20.773 -21.471 -2.185 1.00 38.50 103 ALA A N 1
ATOM 813 C CA . ALA A 1 103 ? -20.630 -20.749 -3.439 1.00 38.50 103 ALA A CA 1
ATOM 814 C C . ALA A 1 103 ? -21.830 -20.993 -4.369 1.00 38.50 103 ALA A C 1
ATOM 816 O O . ALA A 1 103 ? -22.086 -22.122 -4.793 1.00 38.50 103 ALA A O 1
ATOM 817 N N . ALA A 1 104 ? -22.532 -19.916 -4.724 1.00 38.16 104 ALA A N 1
ATOM 81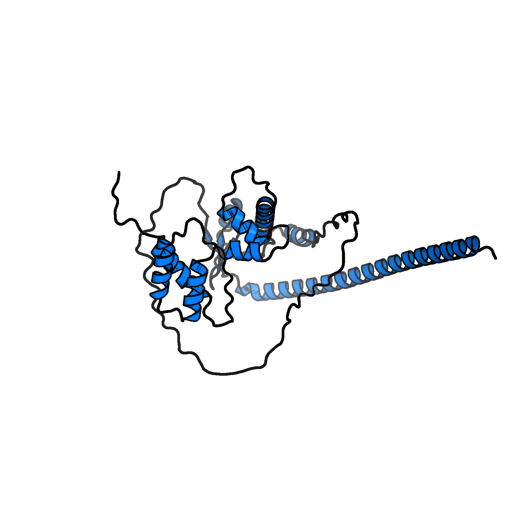8 C CA . ALA A 1 104 ? -23.504 -19.928 -5.804 1.00 38.16 104 ALA A CA 1
ATOM 819 C C . ALA A 1 104 ? -22.779 -20.145 -7.141 1.00 38.16 104 ALA A C 1
ATOM 821 O O . ALA A 1 104 ? -21.860 -19.412 -7.510 1.00 38.16 104 ALA A O 1
ATOM 822 N N . GLN A 1 105 ? -23.194 -21.189 -7.853 1.00 37.03 105 GLN A N 1
ATOM 823 C CA . GLN A 1 105 ? -22.770 -21.483 -9.212 1.00 37.03 105 GLN A CA 1
ATOM 824 C C . GLN A 1 105 ? -23.462 -20.534 -10.199 1.00 37.03 105 GLN A C 1
ATOM 826 O O . GLN A 1 105 ? -24.683 -20.427 -10.197 1.00 37.03 105 GLN A O 1
ATOM 831 N N . GLY A 1 106 ? -22.667 -19.951 -11.099 1.00 33.44 106 GLY A N 1
ATOM 832 C CA . GLY A 1 106 ? -23.092 -19.570 -12.446 1.00 33.44 106 GLY A CA 1
ATOM 833 C C . GLY A 1 106 ? -23.712 -18.183 -12.613 1.00 33.44 106 GLY A C 1
ATOM 834 O O . GLY A 1 106 ? -24.853 -17.961 -12.239 1.00 33.44 106 GLY A O 1
ATOM 835 N N . LEU A 1 107 ? -23.002 -17.299 -13.318 1.00 30.27 107 LEU A N 1
ATOM 836 C CA . LEU A 1 107 ? -23.481 -16.720 -14.580 1.00 30.27 107 LEU A CA 1
ATOM 837 C C . LEU A 1 107 ? -22.346 -15.926 -15.239 1.00 30.27 107 LEU A C 1
ATOM 839 O O . LEU A 1 107 ? -21.810 -14.971 -14.685 1.00 30.27 107 LEU A O 1
ATOM 843 N N . VAL A 1 108 ? -21.959 -16.389 -16.425 1.00 40.50 108 VAL A N 1
ATOM 844 C CA . VAL A 1 108 ? -20.988 -15.752 -17.315 1.00 40.50 108 VAL A CA 1
ATOM 845 C C . VAL A 1 108 ? -21.685 -14.577 -18.003 1.00 40.50 108 VAL A C 1
ATOM 847 O O . VAL A 1 108 ? -22.671 -14.778 -18.707 1.00 40.50 108 VAL A O 1
ATOM 850 N N . GLY A 1 109 ? -21.164 -13.368 -17.795 1.00 35.12 109 GLY A N 1
ATOM 851 C CA . GLY A 1 109 ? -21.495 -12.144 -18.534 1.00 35.12 109 GLY A CA 1
ATOM 852 C C . GLY A 1 109 ? -20.228 -11.547 -19.164 1.00 35.12 109 GLY A C 1
ATOM 853 O O . GLY A 1 109 ? -19.128 -11.876 -18.714 1.00 35.12 109 GLY A O 1
ATOM 854 N N . PRO A 1 110 ? -20.350 -10.757 -20.245 1.00 35.97 110 PRO A N 1
ATOM 855 C CA . PRO A 1 110 ? -19.298 -10.607 -21.239 1.00 35.97 110 PRO A CA 1
ATOM 856 C C . PRO A 1 110 ? -18.137 -9.726 -20.778 1.00 35.97 110 PRO A C 1
ATOM 858 O O . PRO A 1 110 ? -18.287 -8.756 -20.044 1.00 35.97 110 PRO A O 1
ATOM 861 N N . THR A 1 111 ? -16.966 -10.112 -21.271 1.00 36.78 111 THR A N 1
ATOM 862 C CA . THR A 1 111 ? -15.659 -9.482 -21.122 1.00 36.78 111 THR A CA 1
ATOM 863 C C . THR A 1 111 ? -15.663 -8.033 -21.610 1.00 36.78 111 THR A C 1
ATOM 865 O O . THR A 1 111 ? -15.670 -7.788 -22.815 1.00 36.78 111 THR A O 1
ATOM 868 N N . GLU A 1 112 ? -15.570 -7.078 -20.687 1.00 33.22 112 GLU A N 1
ATOM 869 C CA . GLU A 1 112 ? -15.092 -5.735 -21.011 1.00 33.22 112 GLU A CA 1
ATOM 870 C C . GLU A 1 112 ? -13.560 -5.722 -20.975 1.00 33.22 112 GLU A C 1
ATOM 872 O O . GLU A 1 112 ? -12.911 -5.947 -19.952 1.00 33.22 112 GLU A O 1
ATOM 877 N N . LEU A 1 113 ? -12.991 -5.525 -22.163 1.00 34.66 113 LEU A N 1
ATOM 878 C CA . LEU A 1 113 ? -11.574 -5.315 -22.419 1.00 34.66 113 LEU A CA 1
ATOM 879 C C . LEU A 1 113 ? -11.147 -3.951 -21.862 1.00 34.66 113 LEU A C 1
ATOM 881 O O . LEU A 1 113 ? -11.615 -2.919 -22.333 1.00 34.66 113 LEU A O 1
ATOM 885 N N . LEU A 1 114 ? -10.194 -3.949 -20.931 1.00 30.72 114 LEU A N 1
ATOM 886 C CA . LEU A 1 114 ? -9.402 -2.771 -20.567 1.00 30.72 114 LEU A CA 1
ATOM 887 C C . LEU A 1 114 ? -7.901 -3.117 -20.570 1.00 30.72 114 LEU A C 1
ATOM 889 O O . LEU A 1 114 ? -7.530 -4.290 -20.480 1.00 30.72 114 LEU A O 1
ATOM 893 N N . PRO A 1 115 ? -7.033 -2.117 -20.804 1.00 31.20 115 PRO A N 1
ATOM 894 C CA . PRO A 1 115 ? -5.963 -2.239 -21.781 1.00 31.20 115 PRO A CA 1
ATOM 895 C C . PRO A 1 115 ? -4.694 -2.863 -21.209 1.00 31.20 115 PRO A C 1
ATOM 897 O O . PRO A 1 115 ? -4.198 -2.504 -20.142 1.00 31.20 115 PRO A O 1
ATOM 900 N N . THR A 1 116 ? -4.116 -3.763 -21.999 1.00 29.16 116 THR A N 1
ATOM 901 C CA . THR A 1 116 ? -2.744 -4.233 -21.852 1.00 29.16 116 THR A CA 1
ATOM 902 C C . THR A 1 116 ? -1.789 -3.056 -22.033 1.00 29.16 116 THR A C 1
ATOM 904 O O . THR A 1 116 ? -1.655 -2.520 -23.132 1.00 29.16 116 THR A O 1
ATOM 907 N N . ALA A 1 117 ? -1.100 -2.662 -20.962 1.00 30.17 117 ALA A N 1
ATOM 908 C CA . ALA A 1 117 ? 0.069 -1.801 -21.060 1.00 30.17 117 ALA A CA 1
ATOM 909 C C . ALA A 1 117 ? 1.175 -2.567 -21.806 1.00 30.17 117 ALA A C 1
ATOM 911 O O . ALA A 1 117 ? 1.903 -3.376 -21.232 1.00 30.17 117 ALA A O 1
ATOM 912 N N . ALA A 1 118 ? 1.256 -2.352 -23.118 1.00 29.19 118 ALA A N 1
ATOM 913 C CA . ALA A 1 118 ? 2.361 -2.800 -23.945 1.00 29.19 118 ALA A CA 1
ATOM 914 C C . ALA A 1 118 ? 3.583 -1.924 -23.642 1.00 29.19 118 ALA A C 1
ATOM 916 O O . ALA A 1 118 ? 3.600 -0.732 -23.945 1.00 29.19 118 ALA A O 1
ATOM 917 N N . ILE A 1 119 ? 4.616 -2.517 -23.049 1.00 28.50 119 ILE A N 1
ATOM 918 C CA . ILE A 1 119 ? 5.929 -1.886 -22.921 1.00 28.50 119 ILE A CA 1
ATOM 919 C C . ILE A 1 119 ? 6.595 -1.957 -24.299 1.00 28.50 119 ILE A C 1
ATOM 921 O O . ILE A 1 119 ? 7.037 -3.020 -24.731 1.00 28.50 119 ILE A O 1
ATOM 925 N N . TRP A 1 120 ? 6.636 -0.829 -25.005 1.00 26.05 120 TRP A N 1
ATOM 926 C CA . TRP A 1 120 ? 7.459 -0.652 -26.200 1.00 26.05 120 TRP A CA 1
ATOM 927 C C . TRP A 1 120 ? 8.886 -0.295 -25.776 1.00 26.05 120 TRP A C 1
ATOM 929 O O . TRP A 1 120 ? 9.111 0.746 -25.164 1.00 26.05 120 TRP A O 1
ATOM 939 N N . THR A 1 121 ? 9.863 -1.129 -26.126 1.00 29.56 121 THR A N 1
ATOM 940 C CA . THR A 1 121 ? 11.286 -0.771 -26.069 1.00 29.56 121 THR A CA 1
ATOM 941 C C . THR A 1 121 ? 11.787 -0.494 -27.484 1.00 29.56 121 THR A C 1
ATOM 943 O O . THR A 1 121 ? 12.178 -1.394 -28.223 1.00 29.56 121 THR A O 1
ATOM 946 N N . SER A 1 122 ? 11.783 0.777 -27.891 1.00 26.86 122 SER A N 1
ATOM 947 C CA . SER A 1 122 ? 12.507 1.206 -29.089 1.00 26.86 122 SER A CA 1
ATOM 948 C C . SER A 1 122 ? 13.983 1.407 -28.748 1.00 26.86 122 SER A C 1
ATOM 950 O O . SER A 1 122 ? 14.363 2.354 -28.060 1.00 26.86 122 SER A O 1
ATOM 952 N N . SER A 1 123 ? 14.809 0.490 -29.243 1.00 30.89 123 SER A N 1
ATOM 953 C CA . SER A 1 123 ? 16.262 0.611 -29.321 1.00 30.89 123 SER A CA 1
ATOM 954 C C . SER A 1 123 ? 16.653 1.737 -30.282 1.00 30.89 123 SER A C 1
ATOM 956 O O . SER A 1 123 ? 16.287 1.683 -31.452 1.00 30.89 123 SER A O 1
ATOM 958 N N . THR A 1 124 ? 17.424 2.726 -29.814 1.00 29.64 124 THR A N 1
ATOM 959 C CA . THR A 1 124 ? 18.377 3.462 -30.667 1.00 29.64 124 THR A CA 1
ATOM 960 C C . THR A 1 124 ? 19.528 4.052 -29.840 1.00 29.64 124 THR A C 1
ATOM 962 O O . THR A 1 124 ? 19.359 4.416 -28.681 1.00 29.64 124 TH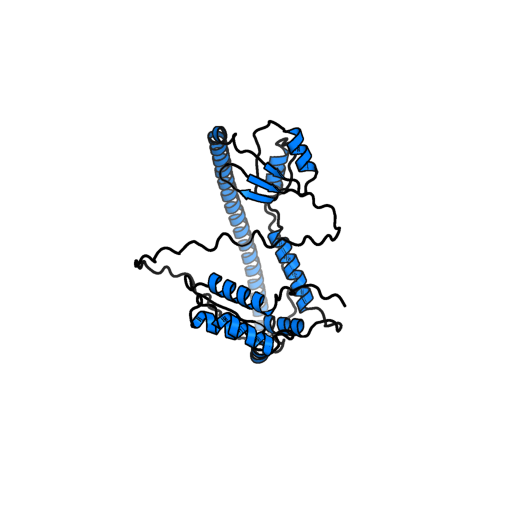R A O 1
ATOM 965 N N . GLN A 1 125 ? 20.707 4.061 -30.462 1.00 30.78 125 GLN A N 1
ATOM 966 C CA . GLN A 1 125 ? 22.062 4.330 -29.959 1.00 30.78 125 GLN A CA 1
ATOM 967 C C . GLN A 1 125 ? 22.309 5.700 -29.281 1.00 30.78 125 GLN A C 1
ATOM 969 O O . GLN A 1 125 ? 21.550 6.645 -29.492 1.00 30.78 125 GLN A O 1
ATOM 974 N N . PRO A 1 126 ? 23.413 5.837 -28.507 1.00 30.06 126 PRO A N 1
ATOM 975 C CA . PRO A 1 126 ? 23.692 7.018 -27.696 1.00 30.06 126 PRO A CA 1
ATOM 976 C C . PRO A 1 126 ? 24.243 8.174 -28.540 1.00 30.06 126 PRO A C 1
ATOM 978 O O . PRO A 1 126 ? 25.281 8.047 -29.186 1.00 30.06 126 PRO A O 1
ATOM 981 N N . SER A 1 127 ? 23.579 9.328 -28.479 1.00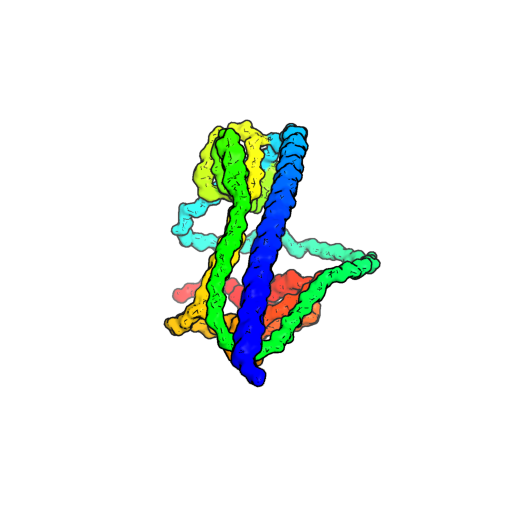 28.98 127 SER A N 1
ATOM 982 C CA . SER A 1 127 ? 24.156 10.612 -28.886 1.00 28.98 127 SER A CA 1
ATOM 983 C C . SER A 1 127 ? 24.433 11.452 -27.644 1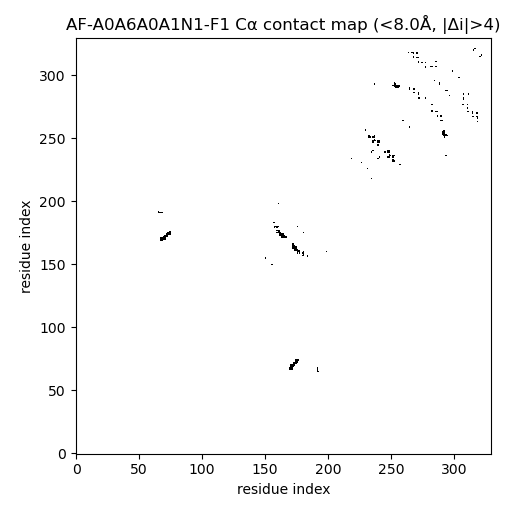.00 28.98 127 SER A C 1
ATOM 985 O O . SER A 1 127 ? 23.560 11.671 -26.808 1.00 28.98 127 SER A O 1
ATOM 987 N N . THR A 1 128 ? 25.678 11.900 -27.520 1.00 40.66 128 THR A N 1
ATOM 988 C CA . THR A 1 128 ? 26.160 12.841 -26.509 1.00 40.66 128 THR A CA 1
ATOM 989 C C . THR A 1 128 ? 25.478 14.194 -26.681 1.00 40.66 128 THR A C 1
ATOM 991 O O . THR A 1 128 ? 25.740 14.896 -27.659 1.00 40.66 128 THR A O 1
ATOM 994 N N . THR A 1 129 ? 24.620 14.595 -25.744 1.00 32.97 129 THR A N 1
ATOM 995 C CA . THR A 1 129 ? 24.158 15.985 -25.622 1.00 32.97 129 THR A CA 1
ATOM 996 C C . THR A 1 129 ? 23.853 16.309 -24.157 1.00 32.97 129 THR A C 1
ATOM 998 O O . THR A 1 129 ? 23.307 15.492 -23.423 1.00 32.97 129 THR A O 1
ATOM 1001 N N . THR A 1 130 ? 24.295 17.497 -23.751 1.00 41.78 130 THR A N 1
ATOM 1002 C CA . THR A 1 130 ? 24.173 18.188 -22.457 1.00 41.78 130 THR A CA 1
ATOM 1003 C C . THR A 1 130 ? 22.806 17.997 -21.774 1.00 41.78 130 THR A C 1
ATOM 1005 O O . THR A 1 130 ? 21.793 17.993 -22.475 1.00 41.78 130 THR A O 1
ATOM 1008 N N . PRO A 1 131 ? 22.734 17.875 -20.429 1.00 37.41 131 PRO A N 1
ATOM 1009 C CA . PRO A 1 131 ? 21.466 17.648 -19.736 1.00 37.41 131 PRO A CA 1
ATOM 1010 C C . PRO A 1 131 ? 20.480 18.810 -19.954 1.00 37.41 131 PRO A C 1
ATOM 1012 O O . PRO A 1 131 ? 20.897 19.973 -19.930 1.00 37.41 131 PRO A O 1
ATOM 1015 N N . PRO A 1 132 ? 19.178 18.527 -20.148 1.00 36.62 132 PRO A N 1
ATOM 1016 C CA . PRO A 1 132 ? 18.172 19.568 -20.255 1.00 36.62 132 PRO A CA 1
ATOM 1017 C C . PRO A 1 132 ? 17.957 20.229 -18.891 1.00 36.62 132 PRO A C 1
ATOM 1019 O O . PRO A 1 132 ? 17.917 19.574 -17.849 1.00 36.62 132 PRO A O 1
ATOM 1022 N N . VAL A 1 133 ? 17.814 21.552 -18.921 1.00 43.31 133 VAL A N 1
ATOM 1023 C CA . VAL A 1 133 ? 17.391 22.374 -17.784 1.00 43.31 133 VAL A CA 1
ATOM 1024 C C . VAL A 1 133 ? 16.042 21.860 -17.277 1.00 43.31 133 VAL A C 1
ATOM 1026 O O . VAL A 1 133 ? 15.147 21.574 -18.074 1.00 43.31 133 VAL A O 1
ATOM 1029 N N . ALA A 1 134 ? 15.922 21.724 -15.954 1.00 37.12 134 ALA A N 1
ATOM 1030 C CA . ALA A 1 134 ? 14.719 21.246 -15.282 1.00 37.12 134 ALA A CA 1
ATOM 1031 C C . ALA A 1 134 ? 13.466 22.017 -15.750 1.00 37.12 134 ALA A C 1
ATOM 1033 O O . ALA A 1 134 ? 13.526 23.244 -15.887 1.00 37.12 134 ALA A O 1
ATOM 1034 N N . PRO A 1 135 ? 12.331 21.334 -15.993 1.00 37.28 135 PRO A N 1
ATOM 1035 C CA . PRO A 1 135 ? 11.098 22.012 -16.360 1.00 37.28 135 PRO A CA 1
ATOM 1036 C C . PRO A 1 135 ? 10.642 22.927 -15.211 1.00 37.28 135 PRO A C 1
ATOM 1038 O O . PRO A 1 135 ? 10.831 22.585 -14.039 1.00 37.28 135 PRO A O 1
ATOM 1041 N N . PRO A 1 136 ? 10.049 24.094 -15.516 1.00 37.50 136 PRO A N 1
ATOM 1042 C CA . PRO A 1 136 ? 9.541 24.992 -14.491 1.00 37.50 136 PRO A CA 1
ATOM 1043 C C . PRO A 1 136 ? 8.456 24.281 -13.678 1.00 37.50 136 PRO A C 1
ATOM 1045 O O . PRO A 1 136 ? 7.587 23.617 -14.241 1.00 37.50 136 PRO A O 1
ATOM 1048 N N . ASN A 1 137 ? 8.539 24.435 -12.354 1.00 41.47 137 ASN A N 1
ATOM 1049 C CA . ASN A 1 137 ? 7.561 23.999 -11.358 1.00 41.47 137 ASN A CA 1
ATOM 1050 C C . ASN A 1 137 ? 6.119 24.093 -11.890 1.00 41.47 137 ASN A C 1
ATOM 1052 O O . ASN A 1 137 ? 5.504 25.157 -11.851 1.00 41.47 137 ASN A O 1
ATOM 1056 N N . CYS A 1 138 ? 5.549 22.961 -12.307 1.00 34.28 138 CYS A N 1
ATOM 1057 C CA . CYS A 1 138 ? 4.103 22.782 -12.425 1.00 34.28 138 CYS A CA 1
ATOM 1058 C C . CYS A 1 138 ? 3.523 22.561 -11.023 1.00 34.28 138 CYS A C 1
ATOM 1060 O O . CYS A 1 138 ? 2.953 21.519 -10.715 1.00 34.28 138 CYS A O 1
ATOM 1062 N N . ALA A 1 139 ? 3.701 23.548 -10.145 1.00 36.72 139 ALA A N 1
ATOM 1063 C CA . ALA A 1 139 ? 2.835 23.688 -8.991 1.00 36.72 139 ALA A CA 1
ATOM 1064 C C . ALA A 1 139 ? 1.524 24.244 -9.538 1.00 36.72 139 ALA A C 1
ATOM 1066 O O . ALA A 1 139 ? 1.421 25.426 -9.860 1.00 36.72 139 ALA A O 1
ATOM 1067 N N . SER A 1 140 ? 0.546 23.366 -9.722 1.00 37.22 140 SER A N 1
ATOM 1068 C CA . SER A 1 140 ? -0.804 23.751 -10.084 1.00 37.22 140 SER A CA 1
ATOM 1069 C C . SER A 1 140 ? -1.352 24.676 -8.988 1.00 37.22 140 SER A C 1
ATOM 1071 O O . SER A 1 140 ? -1.794 24.210 -7.937 1.00 37.22 140 SER A O 1
ATOM 1073 N N . GLN A 1 141 ? -1.279 25.991 -9.201 1.00 39.88 141 GLN A N 1
ATOM 1074 C CA . GLN A 1 141 ? -1.942 26.994 -8.371 1.00 39.88 141 GLN A CA 1
ATOM 1075 C C . GLN A 1 141 ? -3.447 26.923 -8.653 1.00 39.88 141 GLN A C 1
ATOM 1077 O O . GLN A 1 141 ? -4.007 27.744 -9.371 1.00 39.88 141 GLN A O 1
ATOM 1082 N N . TRP A 1 142 ? -4.106 25.893 -8.126 1.00 40.75 142 TRP A N 1
ATOM 1083 C CA . TRP A 1 142 ? -5.564 25.870 -8.032 1.00 40.75 142 TRP A CA 1
ATOM 1084 C C . TRP A 1 142 ? -6.009 26.916 -6.998 1.00 40.75 142 TRP A C 1
ATOM 1086 O O . TRP A 1 142 ? -5.218 27.276 -6.121 1.00 40.75 142 TRP A O 1
ATOM 1096 N N . PRO A 1 143 ? -7.243 27.446 -7.086 1.00 42.41 143 PRO A N 1
ATOM 1097 C CA . PRO A 1 143 ? -7.647 28.688 -6.431 1.00 42.41 143 PRO A CA 1
ATOM 1098 C C . PRO A 1 143 ? -7.920 28.493 -4.929 1.00 42.41 143 PRO A C 1
ATOM 1100 O O . PRO A 1 143 ? -9.035 28.692 -4.452 1.00 42.41 143 PRO A O 1
ATOM 1103 N N . ASP A 1 144 ? -6.892 28.140 -4.154 1.00 51.19 144 ASP A N 1
ATOM 1104 C CA . ASP A 1 144 ? -6.928 28.084 -2.686 1.00 51.19 144 ASP A CA 1
ATOM 1105 C C . ASP A 1 144 ? -7.323 29.433 -2.082 1.00 51.19 144 ASP A C 1
ATOM 1107 O O . ASP A 1 144 ? -7.995 29.498 -1.052 1.00 51.19 144 ASP A O 1
ATOM 1111 N N . SER A 1 145 ? -6.973 30.530 -2.758 1.00 55.28 145 SER A N 1
ATOM 1112 C CA . SER A 1 145 ? -7.276 31.870 -2.271 1.00 55.28 145 SER A CA 1
ATOM 1113 C C . SER A 1 145 ? -8.767 32.199 -2.318 1.00 55.28 145 SER A C 1
ATOM 1115 O O . SER A 1 145 ? -9.224 32.952 -1.471 1.00 55.28 145 SER A O 1
ATOM 1117 N N . ALA A 1 146 ? -9.555 31.647 -3.247 1.00 54.66 146 ALA A N 1
ATOM 1118 C CA . ALA A 1 146 ? -10.966 32.014 -3.388 1.00 54.66 146 ALA A CA 1
ATOM 1119 C C . ALA A 1 146 ? -11.853 31.327 -2.338 1.00 54.66 146 ALA A C 1
ATOM 1121 O O . ALA A 1 146 ? -12.725 31.971 -1.755 1.00 54.66 146 ALA A O 1
ATOM 1122 N N . TYR A 1 147 ? -11.595 30.047 -2.053 1.00 55.97 147 TYR A N 1
ATOM 1123 C CA . TYR A 1 147 ? -12.347 29.280 -1.057 1.00 55.97 147 TYR A CA 1
ATOM 1124 C C . TYR A 1 147 ? -12.040 29.756 0.368 1.00 55.97 147 TYR A C 1
ATOM 1126 O O . TYR A 1 147 ? -12.960 30.091 1.114 1.00 55.97 147 TYR A O 1
ATOM 1134 N N . HIS A 1 148 ? -10.756 29.924 0.714 1.00 56.53 148 HIS A N 1
ATOM 1135 C CA . HIS A 1 148 ? -10.366 30.492 2.009 1.00 56.53 148 HIS A CA 1
ATOM 1136 C C . HIS A 1 148 ? -10.876 31.925 2.202 1.00 56.53 148 HIS A C 1
ATOM 1138 O O . HIS A 1 148 ? -11.288 32.273 3.305 1.00 56.53 148 HIS A O 1
ATOM 1144 N N . LYS A 1 149 ? -10.918 32.741 1.139 1.00 57.78 149 LYS A N 1
ATOM 1145 C CA . LYS A 1 149 ? -11.424 34.124 1.194 1.00 57.78 149 LYS A CA 1
ATOM 1146 C C . LYS A 1 149 ? -12.952 34.197 1.299 1.00 57.78 149 LYS A C 1
ATOM 1148 O O . LYS A 1 149 ? -13.482 35.110 1.927 1.00 57.78 149 LYS A O 1
ATOM 1153 N N . SER A 1 150 ? -13.669 33.223 0.733 1.00 57.28 150 SER A N 1
ATOM 1154 C CA . SER A 1 150 ? -15.118 33.085 0.926 1.00 57.28 150 SER A CA 1
ATOM 1155 C C . SER A 1 150 ? -15.451 32.606 2.341 1.00 57.28 150 SER A C 1
ATOM 1157 O O . SER A 1 150 ? -16.383 33.126 2.950 1.00 57.28 150 SER A O 1
ATOM 1159 N N . LEU A 1 151 ? -14.668 31.670 2.889 1.00 53.94 151 LEU A N 1
ATOM 1160 C CA . LEU A 1 151 ? -14.816 31.210 4.271 1.00 53.94 151 LEU A CA 1
ATOM 1161 C C . LEU A 1 151 ? -14.422 32.279 5.292 1.00 53.94 151 LEU A C 1
ATOM 1163 O O . LEU A 1 151 ? -15.059 32.345 6.330 1.00 53.94 151 LEU A O 1
ATOM 1167 N N . SER A 1 152 ? -13.447 33.148 5.001 1.00 54.72 152 SER A N 1
ATOM 1168 C CA . SER A 1 152 ? -13.075 34.251 5.901 1.00 54.72 152 SER A CA 1
ATOM 1169 C C . SER A 1 152 ? -14.115 35.374 5.972 1.00 54.72 152 SER A C 1
ATOM 1171 O O . SER A 1 152 ? -14.114 36.149 6.925 1.00 54.72 152 SER A O 1
ATOM 1173 N N . ASN A 1 153 ? -14.984 35.494 4.959 1.00 55.28 153 ASN A N 1
ATOM 1174 C CA . ASN A 1 153 ? -16.082 36.470 4.954 1.00 55.28 153 ASN A CA 1
ATOM 1175 C C . ASN A 1 153 ? -17.268 36.006 5.803 1.00 55.28 153 ASN A C 1
ATOM 1177 O O . ASN A 1 153 ? -18.020 36.828 6.329 1.00 55.28 153 ASN A O 1
ATOM 1181 N N . ILE A 1 154 ? -17.426 34.693 5.958 1.00 56.66 154 ILE A N 1
ATOM 1182 C CA . ILE A 1 154 ? -18.284 34.135 6.989 1.00 56.66 154 ILE A CA 1
ATOM 1183 C C . ILE A 1 154 ? -17.466 34.264 8.272 1.00 56.66 154 ILE A C 1
ATOM 1185 O O . ILE A 1 154 ? -16.368 33.728 8.363 1.00 56.66 154 ILE A O 1
ATOM 1189 N N . LYS A 1 155 ? -17.957 34.992 9.276 1.00 56.28 155 LYS A N 1
ATOM 1190 C CA . LYS A 1 155 ? -17.367 34.949 10.622 1.00 56.28 155 LYS A CA 1
ATOM 1191 C C . LYS A 1 155 ? -17.649 33.571 11.230 1.00 56.28 155 LYS A C 1
ATOM 1193 O O . LYS A 1 155 ? -18.434 33.468 12.163 1.00 56.28 155 LYS A O 1
ATOM 1198 N N . LEU A 1 156 ? -17.092 32.515 10.639 1.00 58.28 156 LEU A N 1
ATOM 1199 C CA . LEU A 1 156 ? -17.066 31.178 11.199 1.00 58.28 156 LEU A CA 1
ATOM 1200 C C . LEU A 1 156 ? -16.188 31.298 12.434 1.00 58.28 156 LEU A C 1
ATOM 1202 O O . L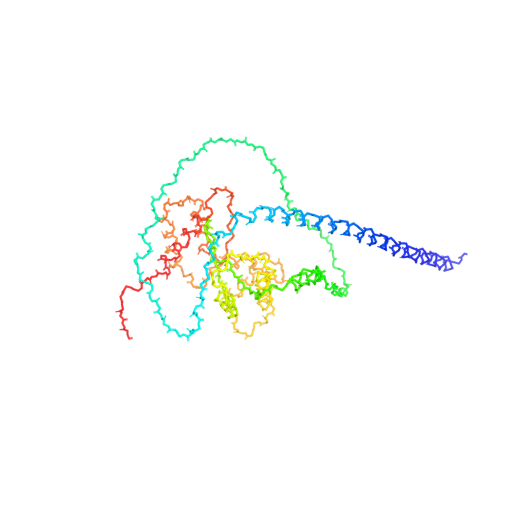EU A 1 156 ? -14.991 31.563 12.292 1.00 58.28 156 LEU A O 1
ATOM 1206 N N . PRO A 1 157 ? -16.759 31.184 13.640 1.00 57.16 157 PRO A N 1
ATOM 1207 C CA . PRO A 1 157 ? -15.909 31.076 14.797 1.00 57.16 157 PRO A CA 1
ATOM 1208 C C . PRO A 1 157 ? -15.109 29.769 14.629 1.00 57.16 157 PRO A C 1
ATOM 1210 O O . PRO A 1 157 ? -15.591 28.808 14.022 1.00 57.16 157 PRO A O 1
ATOM 1213 N N . ASP A 1 158 ? -13.871 29.780 15.098 1.00 73.25 158 ASP A N 1
ATOM 1214 C CA . ASP A 1 158 ? -13.011 28.630 15.391 1.00 73.25 158 ASP A CA 1
ATOM 1215 C C . ASP A 1 158 ? -13.079 27.441 14.411 1.00 73.25 158 ASP A C 1
ATOM 1217 O O . ASP A 1 158 ? -13.830 26.482 14.593 1.00 73.25 158 ASP A O 1
ATOM 1221 N N . VAL A 1 159 ? -12.237 27.490 13.375 1.00 79.75 159 VAL A N 1
ATOM 1222 C CA . VAL A 1 159 ? -11.949 26.346 12.497 1.00 79.75 159 VAL A CA 1
ATOM 1223 C C . VAL A 1 159 ? -10.715 25.626 13.027 1.00 79.75 159 VAL A C 1
ATOM 1225 O O . VAL A 1 159 ? -9.693 26.261 13.285 1.00 79.75 159 VAL A O 1
ATOM 1228 N N . PHE A 1 160 ? -10.777 24.300 13.133 1.00 86.25 160 PHE A N 1
ATOM 1229 C CA . PHE A 1 160 ? -9.639 23.483 13.543 1.00 86.25 160 PHE A CA 1
ATOM 1230 C C . PHE A 1 160 ? -9.479 22.245 12.653 1.00 86.25 160 PHE A C 1
ATOM 1232 O O . PHE A 1 160 ? -10.463 21.710 12.138 1.00 86.25 160 PHE A O 1
ATOM 1239 N N . PRO A 1 161 ? -8.240 21.769 12.451 1.00 85.81 161 PRO A N 1
ATOM 1240 C CA . PRO A 1 161 ? -7.992 20.534 11.727 1.00 85.81 161 PRO A CA 1
ATOM 1241 C C . PRO A 1 161 ? -8.322 19.318 12.592 1.00 85.81 161 PRO A C 1
ATOM 1243 O O . PRO A 1 161 ? -7.980 19.282 13.772 1.00 85.81 161 PRO A O 1
ATOM 1246 N N . ALA A 1 162 ? -8.927 18.293 12.003 1.00 88.88 162 ALA A N 1
ATOM 1247 C CA . ALA A 1 162 ? -9.169 17.014 12.658 1.00 88.88 162 ALA A CA 1
ATOM 1248 C C . ALA A 1 162 ? -9.075 15.868 11.643 1.00 88.88 162 ALA A C 1
ATOM 1250 O O . ALA A 1 162 ? -9.194 16.080 10.436 1.00 88.88 162 ALA A O 1
ATOM 1251 N N . MET A 1 163 ? -8.844 14.661 12.143 1.00 88.75 163 MET A N 1
ATOM 1252 C CA . MET A 1 163 ? -8.873 13.416 11.390 1.00 88.75 163 MET A CA 1
ATOM 1253 C C . MET A 1 163 ? -10.118 12.637 11.800 1.00 88.75 163 MET A C 1
ATOM 1255 O O . MET A 1 163 ? -10.416 12.540 12.988 1.00 88.75 163 MET A O 1
ATOM 1259 N N . ILE A 1 164 ? -10.840 12.088 10.826 1.00 91.06 164 ILE A N 1
ATOM 1260 C CA . ILE A 1 164 ? -11.940 11.166 11.106 1.00 91.06 164 ILE A CA 1
ATOM 1261 C C . ILE A 1 164 ? -11.318 9.851 11.568 1.00 91.06 164 ILE A C 1
ATOM 1263 O O . ILE A 1 164 ? -10.569 9.225 10.819 1.00 91.06 164 ILE A O 1
ATOM 1267 N N . ASP A 1 165 ? -11.605 9.476 12.808 1.00 92.25 165 ASP A N 1
ATOM 1268 C CA . ASP A 1 165 ? -11.141 8.229 13.415 1.00 92.25 165 ASP A CA 1
ATOM 1269 C C . ASP A 1 165 ? -12.148 7.103 13.162 1.00 92.25 165 ASP A C 1
ATOM 1271 O O . ASP A 1 165 ? -11.785 5.990 12.788 1.00 92.25 165 ASP A O 1
ATOM 1275 N N . TYR A 1 166 ? -13.439 7.416 13.299 1.00 91.19 166 TYR A N 1
ATOM 1276 C CA . TYR A 1 166 ? -14.518 6.448 13.156 1.00 91.19 166 TYR A CA 1
ATOM 1277 C C . TYR A 1 166 ? -15.801 7.109 12.643 1.00 91.19 166 TYR A C 1
ATOM 1279 O O . TYR A 1 166 ? -16.125 8.240 13.013 1.00 91.19 166 TYR A O 1
ATOM 1287 N N . VAL A 1 167 ? -16.532 6.388 11.794 1.00 92.62 167 VAL A N 1
ATOM 1288 C CA . VAL A 1 167 ? -17.828 6.800 11.244 1.00 92.62 167 VAL A CA 1
ATOM 1289 C C . VAL A 1 167 ? -18.839 5.706 11.557 1.00 92.62 167 VAL A C 1
ATOM 1291 O O . VAL A 1 167 ? -18.646 4.560 11.155 1.00 92.62 167 VAL A O 1
ATOM 1294 N N . ALA A 1 168 ? -19.906 6.074 12.257 1.00 92.88 168 ALA A N 1
ATOM 1295 C CA . ALA A 1 168 ? -21.092 5.258 12.470 1.00 92.88 168 ALA A CA 1
ATOM 1296 C C . ALA A 1 168 ? -22.321 5.937 11.858 1.00 92.88 168 ALA A C 1
ATOM 1298 O O . ALA A 1 168 ? -22.259 7.080 11.405 1.00 92.88 168 ALA A O 1
ATOM 1299 N N . ASP A 1 169 ? -23.448 5.229 11.880 1.00 89.75 169 ASP A N 1
ATOM 1300 C CA . ASP A 1 169 ? -24.718 5.735 11.356 1.00 89.75 169 ASP A CA 1
ATOM 1301 C C . ASP A 1 169 ? -25.249 6.946 12.149 1.00 89.75 169 ASP A C 1
ATOM 1303 O O . ASP A 1 169 ? -25.944 7.793 11.591 1.00 89.75 169 ASP A O 1
ATOM 1307 N N . ASP A 1 170 ? -24.927 7.045 13.443 1.00 90.25 170 ASP A N 1
ATOM 1308 C CA . ASP A 1 170 ? -25.470 8.045 14.372 1.00 90.25 170 ASP A CA 1
ATOM 1309 C C . ASP A 1 170 ? -24.434 9.048 14.910 1.00 90.25 170 ASP A C 1
ATOM 1311 O O . ASP A 1 170 ? -24.807 10.082 15.475 1.00 90.25 170 ASP A O 1
ATOM 1315 N N . HIS A 1 171 ? -23.140 8.780 14.729 1.00 87.88 171 HIS A N 1
ATOM 1316 C CA . HIS A 1 171 ? -22.073 9.661 15.189 1.00 87.88 171 HIS A CA 1
ATOM 1317 C C . HIS A 1 171 ? -20.803 9.544 14.347 1.00 87.88 171 HIS A C 1
ATOM 1319 O O . HIS A 1 171 ? -20.529 8.546 13.679 1.00 87.88 171 HIS A O 1
ATOM 1325 N N . ILE A 1 172 ? -19.985 10.590 14.431 1.00 88.44 172 ILE A N 1
ATOM 1326 C CA . ILE A 1 172 ? -18.645 10.628 13.853 1.00 88.44 172 ILE A CA 1
ATOM 1327 C C . ILE A 1 172 ? -17.681 10.955 14.980 1.00 88.44 172 ILE A C 1
ATOM 1329 O O . ILE A 1 172 ? -17.879 11.921 15.723 1.00 88.44 172 ILE A O 1
ATOM 1333 N N . ARG A 1 173 ? -16.629 10.147 15.092 1.00 90.38 173 ARG A N 1
ATOM 1334 C CA . ARG A 1 173 ? -15.522 10.393 16.005 1.00 90.38 173 ARG A CA 1
ATOM 1335 C C . ARG A 1 173 ? -14.398 11.068 15.246 1.00 90.38 173 ARG A C 1
ATOM 1337 O O . ARG A 1 173 ? -13.912 10.550 14.237 1.00 90.38 173 ARG A O 1
ATOM 1344 N N . ILE A 1 174 ? -13.973 12.210 15.764 1.00 90.75 174 ILE A N 1
ATOM 1345 C CA . ILE A 1 174 ? -12.843 12.954 15.223 1.00 90.75 174 ILE A CA 1
ATOM 1346 C C . ILE A 1 174 ? -11.725 13.048 16.258 1.00 90.75 174 ILE A C 1
ATOM 1348 O O . ILE A 1 174 ? -11.974 13.294 17.439 1.00 90.75 174 ILE A O 1
ATOM 1352 N N . THR A 1 175 ? -10.492 12.904 15.786 1.00 90.06 175 THR A N 1
ATOM 1353 C CA . THR A 1 175 ? -9.273 13.086 16.575 1.00 90.06 175 THR A CA 1
ATOM 1354 C C . THR A 1 175 ? -8.557 14.331 16.083 1.00 90.06 175 THR A C 1
ATOM 1356 O O . THR A 1 175 ? -8.318 14.508 14.886 1.00 90.06 175 THR A O 1
ATOM 1359 N N . THR A 1 176 ? -8.199 15.225 16.997 1.00 88.31 176 THR A N 1
ATOM 1360 C CA . THR A 1 176 ? -7.506 16.472 16.672 1.00 88.31 176 THR A CA 1
ATOM 1361 C C . THR A 1 176 ? -6.340 16.703 17.616 1.00 88.31 176 THR A C 1
ATOM 1363 O O . THR A 1 176 ? -6.424 16.436 18.810 1.00 88.31 176 THR A O 1
ATOM 1366 N N . ARG A 1 177 ? -5.242 17.225 17.063 1.00 85.50 177 ARG A N 1
ATOM 1367 C CA . ARG A 1 177 ? -4.086 17.709 17.833 1.00 85.50 177 ARG A CA 1
ATOM 1368 C C . ARG A 1 177 ? -4.169 19.207 18.130 1.00 85.50 177 ARG A C 1
ATOM 1370 O O . ARG A 1 177 ? -3.258 19.766 18.729 1.00 85.50 177 ARG A O 1
ATOM 1377 N N . SER A 1 178 ? -5.213 19.885 17.652 1.00 85.94 178 SER A N 1
ATOM 1378 C CA . SER A 1 178 ? -5.385 21.316 17.874 1.00 85.94 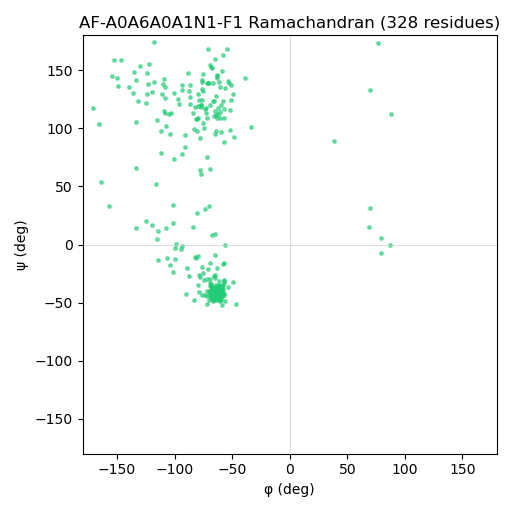178 SER A CA 1
ATOM 1379 C C . SER A 1 178 ? -5.893 21.552 19.293 1.00 85.94 178 SER A C 1
ATOM 1381 O O . SER A 1 178 ? -6.989 21.132 19.654 1.00 85.94 178 SER A O 1
ATOM 1383 N N . THR A 1 179 ? -5.108 22.260 20.100 1.00 83.00 179 THR A N 1
ATOM 1384 C CA . THR A 1 179 ? -5.512 22.696 21.446 1.00 83.00 179 THR A CA 1
ATOM 1385 C C . THR A 1 179 ? -6.677 23.690 21.405 1.00 83.00 179 THR A C 1
ATOM 1387 O O . THR A 1 179 ? -7.475 23.753 22.341 1.00 83.00 179 THR A O 1
ATOM 1390 N N . ASP A 1 180 ? -6.816 24.425 20.300 1.00 82.19 180 ASP A N 1
ATOM 1391 C CA . ASP A 1 180 ? -7.913 25.363 20.062 1.00 82.19 180 ASP A CA 1
ATOM 1392 C C . ASP A 1 180 ? -9.227 24.655 19.711 1.00 82.19 180 ASP A C 1
ATOM 1394 O O . ASP A 1 180 ? -10.299 25.187 19.996 1.00 82.19 180 ASP A O 1
ATOM 1398 N N . ALA A 1 181 ? -9.164 23.426 19.183 1.00 84.12 181 ALA A N 1
ATOM 1399 C CA . ALA A 1 181 ? -10.355 22.628 18.903 1.00 84.12 181 ALA A CA 1
ATOM 1400 C C . ALA A 1 181 ? -11.195 22.391 20.156 1.00 84.12 181 ALA A C 1
ATOM 1402 O O . ALA A 1 181 ? -12.417 22.496 20.123 1.00 84.12 181 ALA A O 1
ATOM 1403 N N . TRP A 1 182 ? -10.542 22.114 21.284 1.00 81.06 182 TRP A N 1
ATOM 1404 C CA . TRP A 1 182 ? -11.253 21.857 22.529 1.00 81.06 182 TRP A CA 1
ATOM 1405 C C . TRP A 1 182 ? -11.962 23.105 23.054 1.00 81.06 182 TRP A C 1
ATOM 1407 O O . TRP A 1 182 ? -13.118 23.030 23.455 1.00 81.06 182 TRP A O 1
ATOM 1417 N N . LYS A 1 183 ? -11.310 24.272 22.970 1.00 84.38 183 LYS A N 1
ATOM 1418 C CA . LYS A 1 183 ? -11.935 25.553 23.332 1.00 84.38 183 LYS A CA 1
ATOM 1419 C C . LYS A 1 183 ? -13.139 25.858 22.441 1.00 84.38 183 LYS A C 1
ATOM 1421 O O . LYS A 1 183 ? -14.144 26.360 22.933 1.00 84.38 183 LYS A O 1
ATOM 1426 N N . ALA A 1 184 ? -13.043 25.532 21.150 1.00 83.25 184 ALA A N 1
ATOM 1427 C CA . ALA A 1 184 ? -14.136 25.691 20.197 1.00 83.25 184 ALA A CA 1
ATOM 1428 C C . ALA A 1 184 ? -15.332 24.784 20.525 1.00 83.25 184 ALA A C 1
ATOM 1430 O O . ALA A 1 184 ? -16.479 25.199 20.368 1.00 83.25 184 ALA A O 1
ATOM 1431 N N . VAL A 1 185 ? -15.066 23.557 20.986 1.00 83.12 185 VAL A N 1
ATOM 1432 C CA . VAL A 1 185 ? -16.089 22.588 21.403 1.00 83.12 185 VAL A CA 1
ATOM 1433 C C . VAL A 1 185 ? -16.740 23.008 22.722 1.00 83.12 185 VAL A C 1
ATOM 1435 O O . VAL A 1 185 ? -17.962 23.122 22.770 1.00 83.12 185 VAL A O 1
ATOM 1438 N N . GLU A 1 186 ? -15.955 23.311 23.760 1.00 83.56 186 GLU A N 1
ATOM 1439 C CA . GLU A 1 186 ? -16.470 23.771 25.061 1.00 83.56 186 GLU A CA 1
ATOM 1440 C C . GLU A 1 186 ? -17.261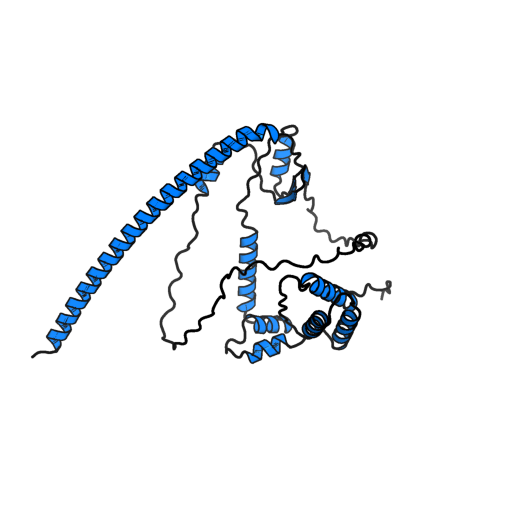 25.077 24.934 1.00 83.56 186 GLU A C 1
ATOM 1442 O O . GLU A 1 186 ? -18.353 25.207 25.481 1.00 83.56 186 GLU A O 1
ATOM 1447 N N . GLY A 1 187 ? -16.755 26.040 24.156 1.00 82.25 187 GLY A N 1
ATOM 1448 C CA . GLY A 1 187 ? -17.420 27.325 23.933 1.00 82.25 187 GLY A CA 1
ATOM 1449 C C . GLY A 1 187 ? -18.757 27.226 23.188 1.00 82.25 187 GLY A C 1
ATOM 1450 O O . GLY A 1 187 ? -19.474 28.223 23.093 1.00 82.25 187 GLY A O 1
ATOM 1451 N N . ARG A 1 188 ? -19.097 26.046 22.654 1.00 78.38 188 ARG A N 1
ATOM 1452 C CA . ARG A 1 188 ? -20.315 25.776 21.878 1.00 78.38 188 ARG A CA 1
ATOM 1453 C C . ARG A 1 188 ? -21.149 24.635 22.436 1.00 78.38 188 ARG A C 1
ATOM 1455 O O . ARG A 1 188 ? -21.975 24.077 21.711 1.00 78.38 188 ARG A O 1
ATOM 1462 N N . GLU A 1 189 ? -20.963 24.289 23.703 1.00 76.50 189 GLU A N 1
ATOM 1463 C CA . GLU A 1 189 ? -21.804 23.297 24.362 1.00 76.50 189 GLU A CA 1
ATOM 1464 C C . GLU A 1 189 ? -23.297 23.648 24.168 1.00 76.50 189 GLU A C 1
ATOM 1466 O O . GLU A 1 189 ? -23.733 24.773 24.418 1.00 76.50 189 GLU A O 1
ATOM 1471 N N . GLY A 1 190 ? -24.075 22.705 23.623 1.00 74.62 190 GLY A N 1
ATOM 1472 C CA . GLY A 1 190 ? -25.491 22.905 23.281 1.00 74.62 190 GLY A CA 1
ATOM 1473 C C . GLY A 1 190 ? -25.783 23.483 21.886 1.00 74.62 190 GLY A C 1
ATOM 1474 O O . GLY A 1 190 ? -26.952 23.632 21.536 1.00 74.62 190 GLY A O 1
ATOM 1475 N N . GLN A 1 191 ? -24.775 23.786 21.059 1.00 73.50 191 GLN A N 1
ATOM 1476 C CA . GLN A 1 191 ? -24.984 24.119 19.643 1.00 73.50 191 GLN A CA 1
ATOM 1477 C C . GLN A 1 191 ? -24.991 22.856 18.770 1.00 73.50 191 GLN A C 1
ATOM 1479 O O . GLN A 1 191 ? -24.092 22.019 18.845 1.00 73.50 191 GLN A O 1
ATOM 1484 N N . HIS A 1 192 ? -25.995 22.744 17.898 1.00 65.56 192 HIS A N 1
ATOM 1485 C CA . HIS A 1 192 ? -26.248 21.539 17.094 1.00 65.56 192 HIS A CA 1
ATOM 1486 C C . HIS A 1 192 ? -25.724 21.609 15.652 1.00 65.56 192 HIS A C 1
ATOM 1488 O O . HIS A 1 192 ? -25.893 20.661 14.890 1.00 65.56 192 HIS A O 1
ATOM 1494 N N . CYS A 1 193 ? -25.087 22.714 15.255 1.00 78.62 193 CYS A N 1
ATOM 1495 C CA . CYS A 1 193 ? -24.678 22.928 13.868 1.00 78.62 193 CYS A CA 1
ATOM 1496 C C . CYS A 1 193 ? -23.154 22.898 13.735 1.00 78.62 193 CYS A C 1
ATOM 1498 O O . CYS A 1 193 ? -22.478 23.903 13.956 1.00 78.62 193 CYS A O 1
ATOM 1500 N N . TRP A 1 194 ? -22.633 21.743 13.326 1.00 82.31 194 TRP A N 1
ATOM 1501 C CA . TRP A 1 194 ? -21.235 21.555 12.946 1.00 82.31 194 TRP A CA 1
ATOM 1502 C C . TRP A 1 194 ? -21.135 21.349 11.437 1.00 82.31 194 TRP A C 1
ATOM 1504 O O . TRP A 1 194 ? -21.982 20.694 10.834 1.00 82.31 194 TRP A O 1
ATOM 1514 N N . ALA A 1 195 ? -20.091 21.904 10.826 1.00 84.62 195 ALA A N 1
ATOM 1515 C CA . ALA A 1 195 ? -19.767 21.669 9.427 1.00 84.62 195 ALA A CA 1
ATOM 1516 C C . ALA A 1 195 ? -18.373 21.051 9.342 1.00 84.62 195 ALA A C 1
ATOM 1518 O O . ALA A 1 195 ? -17.427 21.556 9.947 1.00 84.62 195 ALA A O 1
ATOM 1519 N N . MET A 1 196 ? -18.248 19.971 8.578 1.00 87.62 196 MET A N 1
ATOM 1520 C CA . MET A 1 196 ? -16.965 19.354 8.261 1.00 87.62 196 MET A CA 1
ATOM 1521 C C . MET A 1 196 ? -16.664 19.599 6.790 1.00 87.62 196 MET A C 1
ATOM 1523 O O . MET A 1 196 ? -17.547 19.494 5.942 1.00 87.62 196 MET A O 1
ATOM 1527 N N . CYS A 1 197 ? -15.417 19.932 6.493 1.00 84.06 197 CYS A N 1
ATOM 1528 C CA . CYS A 1 197 ? -14.928 20.058 5.128 1.00 84.06 197 CYS A CA 1
ATOM 1529 C C . CYS A 1 197 ? -13.745 19.111 4.974 1.00 84.06 197 CYS A C 1
ATOM 1531 O O . CYS A 1 197 ? -12.898 19.037 5.869 1.00 84.06 197 CYS A O 1
ATOM 1533 N N . GLU A 1 198 ? -13.675 18.405 3.846 1.00 82.44 198 GLU A N 1
ATOM 1534 C CA . GLU A 1 198 ? -12.479 17.649 3.503 1.00 82.44 198 GLU A CA 1
ATOM 1535 C C . GLU A 1 198 ? -11.317 18.634 3.389 1.00 82.44 198 GLU A C 1
ATOM 1537 O O . GLU A 1 198 ? -11.302 19.539 2.551 1.00 82.44 198 GLU A O 1
ATOM 1542 N N . SER A 1 199 ? -10.358 18.502 4.297 1.00 76.56 199 SER A N 1
ATOM 1543 C CA . SER A 1 199 ? -9.154 19.301 4.206 1.00 76.56 199 SER A CA 1
ATOM 1544 C C . SER A 1 199 ? -8.272 18.730 3.110 1.00 76.56 199 SER A C 1
ATOM 1546 O O . SER A 1 199 ? -8.068 17.519 3.031 1.00 76.56 199 SER A O 1
ATOM 1548 N N . LYS A 1 200 ? -7.614 19.611 2.357 1.00 74.81 200 LYS A N 1
ATOM 1549 C CA . LYS A 1 200 ? -6.491 19.255 1.480 1.00 74.81 200 LYS A CA 1
ATOM 1550 C C . LYS A 1 200 ? -5.238 18.886 2.288 1.00 74.81 200 LYS A C 1
ATOM 1552 O O . LYS A 1 200 ? -4.120 19.198 1.874 1.00 74.81 200 LYS A O 1
ATOM 1557 N N . PHE A 1 201 ? -5.396 18.285 3.474 1.00 66.38 201 PHE A N 1
ATOM 1558 C CA . PHE A 1 201 ? -4.269 17.857 4.285 1.00 66.38 201 PHE A CA 1
ATOM 1559 C C . PHE A 1 201 ? -3.478 16.841 3.490 1.00 66.38 201 PHE A C 1
ATOM 1561 O O . PHE A 1 201 ? -3.874 15.698 3.277 1.00 66.38 201 PHE A O 1
ATOM 1568 N N . ASN A 1 202 ? -2.310 17.293 3.061 1.00 74.19 202 ASN A N 1
ATOM 1569 C CA . ASN A 1 202 ? -1.485 16.579 2.120 1.00 74.19 202 ASN A CA 1
ATOM 1570 C C . ASN A 1 202 ? -0.677 15.467 2.803 1.00 74.19 202 ASN A C 1
ATOM 1572 O O . ASN A 1 202 ? 0.419 15.142 2.362 1.00 74.19 202 ASN A O 1
ATOM 1576 N N . THR A 1 203 ? -1.164 14.907 3.916 1.00 81.75 203 THR A N 1
ATOM 1577 C CA . THR A 1 203 ? -0.423 13.946 4.740 1.00 81.75 203 THR A CA 1
ATOM 1578 C C . THR A 1 203 ? -0.022 12.722 3.923 1.00 81.75 203 THR A C 1
ATOM 1580 O O . THR A 1 203 ? 1.101 12.246 4.062 1.00 81.75 203 THR A O 1
ATOM 1583 N N . GLY A 1 204 ? -0.889 12.252 3.019 1.00 84.88 204 GLY A N 1
ATOM 1584 C CA . GLY A 1 204 ? -0.556 11.182 2.075 1.00 84.88 204 GLY A CA 1
ATOM 1585 C C . GLY A 1 204 ? 0.636 11.542 1.185 1.00 84.88 204 GLY A C 1
ATOM 1586 O O . GLY A 1 204 ? 1.626 10.818 1.151 1.00 84.88 204 GLY A O 1
ATOM 1587 N N . TYR A 1 205 ? 0.598 12.697 0.525 1.00 85.25 205 TYR A N 1
ATOM 1588 C CA . TYR A 1 205 ? 1.693 13.162 -0.330 1.00 85.25 205 TYR A CA 1
ATOM 1589 C C . TYR A 1 205 ? 2.963 13.508 0.439 1.00 85.25 205 TYR A C 1
ATOM 1591 O O . TYR A 1 205 ? 4.053 13.233 -0.047 1.00 85.25 205 TYR A O 1
ATOM 1599 N N . GLN A 1 206 ? 2.851 14.091 1.633 1.00 85.44 206 GLN A N 1
ATOM 1600 C CA . GLN A 1 206 ? 3.990 14.356 2.504 1.00 85.44 206 GLN A CA 1
ATOM 1601 C C . GLN A 1 206 ? 4.661 13.038 2.875 1.00 85.44 206 GLN A C 1
ATOM 1603 O O . GLN A 1 206 ? 5.865 12.917 2.696 1.00 85.44 206 GLN A O 1
ATOM 1608 N N . ARG A 1 207 ? 3.890 12.016 3.273 1.00 88.69 207 ARG A N 1
ATOM 1609 C CA . ARG A 1 207 ? 4.417 10.666 3.524 1.00 88.69 207 ARG A CA 1
ATOM 1610 C C . ARG A 1 207 ? 5.080 10.080 2.279 1.00 88.69 207 ARG A C 1
ATOM 1612 O O . ARG A 1 207 ? 6.184 9.559 2.391 1.00 88.69 207 ARG A O 1
ATOM 1619 N N . MET A 1 208 ? 4.464 10.209 1.102 1.00 90.81 208 MET A N 1
ATOM 1620 C CA . MET A 1 208 ? 5.062 9.758 -0.162 1.00 90.81 208 MET A CA 1
ATOM 1621 C C . MET A 1 208 ? 6.358 10.512 -0.493 1.00 90.81 208 MET A C 1
ATOM 1623 O O . MET A 1 208 ? 7.340 9.889 -0.876 1.00 90.81 208 MET A O 1
ATOM 1627 N N . THR A 1 209 ? 6.403 11.828 -0.289 1.00 91.56 209 THR A N 1
ATOM 1628 C CA . THR A 1 209 ? 7.579 12.677 -0.543 1.00 91.56 209 THR A CA 1
ATOM 1629 C C . THR A 1 209 ? 8.707 12.384 0.446 1.00 91.56 209 THR A C 1
ATOM 1631 O O . THR A 1 209 ? 9.870 12.289 0.052 1.00 91.56 209 THR A O 1
ATOM 1634 N N . THR A 1 210 ? 8.379 12.184 1.725 1.00 91.94 210 THR A N 1
ATOM 1635 C CA . THR A 1 210 ? 9.328 11.746 2.752 1.00 91.94 210 THR A CA 1
ATOM 1636 C C . THR A 1 210 ? 9.870 10.360 2.418 1.00 91.94 210 THR A C 1
ATOM 1638 O O . THR A 1 210 ? 11.080 10.165 2.469 1.00 91.94 210 THR A O 1
ATOM 1641 N N . ALA A 1 211 ? 9.011 9.419 2.012 1.00 90.31 211 ALA A N 1
ATOM 1642 C CA . ALA A 1 211 ? 9.428 8.083 1.595 1.00 90.31 211 ALA A CA 1
ATOM 1643 C C . ALA A 1 211 ? 10.306 8.117 0.334 1.00 90.31 211 ALA A C 1
ATOM 1645 O O . ALA A 1 211 ? 11.320 7.430 0.289 1.00 90.31 211 ALA A O 1
ATOM 1646 N N . ALA A 1 212 ? 9.973 8.950 -0.655 1.00 88.75 212 ALA A N 1
ATOM 1647 C CA . ALA A 1 212 ? 10.778 9.139 -1.860 1.00 88.75 212 ALA A CA 1
ATOM 1648 C C . ALA A 1 212 ? 12.148 9.748 -1.536 1.00 88.75 212 ALA A C 1
ATOM 1650 O O . ALA A 1 212 ? 13.163 9.258 -2.016 1.00 88.75 212 ALA A O 1
ATOM 1651 N N . THR A 1 213 ? 12.197 10.756 -0.661 1.00 88.44 213 THR A N 1
ATOM 1652 C CA . THR A 1 213 ? 13.459 11.335 -0.172 1.00 88.44 213 THR A CA 1
ATOM 1653 C C . THR A 1 213 ? 14.288 10.303 0.594 1.00 88.44 213 THR A C 1
ATOM 1655 O O . THR A 1 213 ? 15.499 10.218 0.407 1.00 88.44 213 THR A O 1
ATOM 1658 N N . ALA A 1 214 ? 13.654 9.493 1.447 1.00 85.56 214 ALA A N 1
ATOM 1659 C CA . ALA A 1 214 ? 14.330 8.420 2.171 1.00 85.56 214 ALA A CA 1
ATOM 1660 C C . ALA A 1 214 ? 14.867 7.344 1.216 1.00 85.56 214 ALA A C 1
ATOM 1662 O O . ALA A 1 214 ? 15.984 6.870 1.406 1.00 85.56 214 ALA A O 1
ATOM 1663 N N . LEU A 1 215 ? 14.110 7.002 0.170 1.00 84.88 215 LEU A N 1
ATOM 1664 C CA . LEU A 1 215 ? 14.542 6.085 -0.881 1.00 84.88 215 LEU A CA 1
ATOM 1665 C C . LEU A 1 215 ? 15.708 6.665 -1.692 1.00 84.88 215 LEU A C 1
ATOM 1667 O O . LEU A 1 215 ? 16.659 5.948 -1.969 1.00 84.88 215 LEU A O 1
ATOM 1671 N N . ASP A 1 216 ? 15.686 7.951 -2.031 1.00 84.19 216 ASP A N 1
ATOM 1672 C CA . ASP A 1 216 ? 16.799 8.609 -2.721 1.00 84.19 216 ASP A CA 1
ATOM 1673 C C . ASP A 1 216 ? 18.080 8.563 -1.877 1.00 84.19 216 ASP A C 1
ATOM 1675 O O . ASP A 1 216 ? 19.127 8.119 -2.344 1.00 84.19 216 ASP A O 1
ATOM 1679 N N . GLN A 1 217 ? 17.978 8.899 -0.588 1.00 82.88 217 GLN A N 1
ATOM 1680 C CA . GLN A 1 217 ? 19.093 8.768 0.352 1.00 82.88 217 GLN A CA 1
ATOM 1681 C C . GLN A 1 217 ? 19.570 7.319 0.469 1.00 82.88 217 GLN A C 1
ATOM 1683 O O . GLN A 1 217 ? 20.771 7.063 0.528 1.00 82.88 217 GLN A O 1
ATOM 1688 N N . PHE A 1 218 ? 18.640 6.370 0.497 1.00 81.50 218 PHE A N 1
ATOM 1689 C CA . PHE A 1 218 ? 18.947 4.949 0.516 1.00 81.50 218 PHE A CA 1
ATOM 1690 C C . PHE A 1 218 ? 19.701 4.521 -0.745 1.00 81.50 218 PHE A C 1
ATOM 1692 O O . PHE A 1 218 ? 20.665 3.779 -0.650 1.00 81.50 218 PHE A O 1
ATOM 1699 N N . LEU A 1 219 ? 19.332 5.003 -1.927 1.00 81.25 219 LEU A N 1
ATOM 1700 C CA . LEU A 1 219 ? 19.980 4.600 -3.174 1.00 81.25 219 LEU A CA 1
ATOM 1701 C C . LEU A 1 219 ? 21.309 5.325 -3.428 1.00 81.25 219 LEU A C 1
ATOM 1703 O O . LEU A 1 219 ? 22.242 4.705 -3.938 1.00 81.25 219 LEU A O 1
ATOM 1707 N N . ASN A 1 220 ? 21.415 6.597 -3.036 1.00 75.69 220 ASN A N 1
ATOM 1708 C CA . ASN A 1 220 ? 22.540 7.470 -3.383 1.00 75.69 220 ASN A CA 1
ATOM 1709 C C . ASN A 1 220 ? 23.600 7.621 -2.286 1.00 75.69 220 ASN A C 1
ATOM 1711 O O . ASN A 1 220 ? 24.679 8.144 -2.566 1.00 75.69 220 ASN A O 1
ATOM 1715 N N . ARG A 1 221 ? 23.345 7.191 -1.041 1.00 70.12 221 ARG A N 1
ATOM 1716 C CA . ARG A 1 221 ? 24.396 7.206 -0.014 1.00 70.12 221 ARG A CA 1
ATOM 1717 C C . ARG A 1 221 ? 25.504 6.236 -0.399 1.00 70.12 221 ARG A C 1
ATOM 1719 O O . ARG A 1 221 ? 25.297 5.016 -0.397 1.00 70.12 221 ARG A O 1
ATOM 1726 N N . THR A 1 222 ? 26.682 6.801 -0.663 1.00 60.28 222 THR A N 1
ATOM 1727 C CA . THR A 1 222 ? 27.947 6.072 -0.676 1.00 60.28 222 THR A CA 1
ATOM 1728 C C . THR A 1 222 ? 28.023 5.263 0.619 1.00 60.28 222 THR A C 1
ATOM 1730 O O . THR A 1 222 ? 27.726 5.809 1.684 1.00 60.28 222 THR A O 1
ATOM 1733 N N . PRO A 1 223 ? 28.319 3.956 0.570 1.00 60.62 223 PRO A N 1
ATOM 1734 C CA . PRO A 1 223 ? 28.401 3.161 1.781 1.00 60.62 223 PRO A CA 1
ATOM 1735 C C . PRO A 1 223 ? 29.560 3.679 2.638 1.00 60.62 223 PRO A C 1
ATOM 1737 O O . PRO A 1 223 ? 30.705 3.293 2.433 1.00 60.62 223 PRO A O 1
ATOM 1740 N N . ASP A 1 224 ? 29.276 4.513 3.635 1.00 59.38 224 ASP A N 1
ATOM 1741 C CA . ASP A 1 224 ? 30.267 4.991 4.613 1.00 59.38 224 ASP A CA 1
ATOM 1742 C C . ASP A 1 224 ? 30.654 3.873 5.617 1.00 59.38 224 ASP A C 1
ATOM 1744 O O . ASP A 1 224 ? 30.924 4.114 6.792 1.00 59.38 224 ASP A O 1
ATOM 1748 N N . GLY A 1 225 ? 30.615 2.608 5.176 1.00 57.75 225 GLY A N 1
ATOM 1749 C CA . GLY A 1 225 ? 30.965 1.418 5.953 1.00 57.75 225 GLY A CA 1
ATOM 1750 C C . GLY A 1 225 ? 29.902 0.907 6.936 1.00 57.75 225 GLY A C 1
ATOM 1751 O O . GLY A 1 225 ? 30.190 -0.024 7.679 1.00 57.75 225 GLY A O 1
ATOM 1752 N N . ARG A 1 226 ? 28.685 1.477 6.965 1.00 62.44 226 ARG A N 1
ATOM 1753 C CA . ARG A 1 226 ? 27.604 1.089 7.909 1.00 62.44 226 ARG A CA 1
ATOM 1754 C C . ARG A 1 226 ? 26.355 0.461 7.275 1.00 62.44 226 ARG A C 1
ATOM 1756 O O . ARG A 1 226 ? 25.329 0.352 7.939 1.00 62.44 226 ARG A O 1
ATOM 1763 N N . VAL A 1 227 ? 26.403 0.086 6.002 1.00 69.88 227 VAL A N 1
ATOM 1764 C CA . VAL A 1 227 ? 25.252 -0.521 5.315 1.00 69.88 227 VAL A CA 1
ATOM 1765 C C . VAL A 1 227 ? 25.272 -2.028 5.566 1.00 69.88 227 VAL A C 1
ATOM 1767 O O . VAL A 1 227 ? 26.298 -2.663 5.338 1.00 69.88 227 VAL A O 1
ATOM 1770 N N . SER A 1 228 ? 24.166 -2.599 6.052 1.00 76.81 228 SER A N 1
ATOM 1771 C CA . SER A 1 228 ? 24.076 -4.051 6.273 1.00 76.81 228 SER A CA 1
ATOM 1772 C C . SER A 1 228 ? 24.074 -4.828 4.948 1.00 76.81 228 SER A C 1
ATOM 1774 O O . SER A 1 228 ? 23.608 -4.325 3.924 1.00 76.81 228 SER A O 1
ATOM 1776 N N . ASP A 1 229 ? 24.537 -6.080 4.960 1.00 80.00 229 ASP A N 1
ATOM 1777 C CA . ASP A 1 229 ? 24.522 -6.940 3.765 1.00 80.00 229 ASP A CA 1
ATOM 1778 C C . ASP A 1 229 ? 23.102 -7.146 3.210 1.00 80.00 229 ASP A C 1
ATOM 1780 O O . ASP A 1 229 ? 22.897 -7.185 1.994 1.00 80.00 229 ASP A O 1
ATOM 1784 N N . ASP A 1 230 ? 22.102 -7.233 4.092 1.00 80.62 230 ASP A N 1
ATOM 1785 C CA . ASP A 1 230 ? 20.694 -7.349 3.703 1.00 80.62 230 ASP A CA 1
ATOM 1786 C C . ASP A 1 230 ? 20.180 -6.058 3.043 1.00 80.62 230 ASP A C 1
ATOM 1788 O O . ASP A 1 230 ? 19.401 -6.106 2.090 1.00 80.62 230 ASP A O 1
ATOM 1792 N N . GLU A 1 231 ? 20.666 -4.897 3.482 1.00 79.75 231 GLU A N 1
ATOM 1793 C CA . GLU A 1 231 ? 20.347 -3.615 2.863 1.00 79.75 231 GLU A CA 1
ATOM 1794 C C . GLU A 1 231 ? 20.943 -3.493 1.452 1.00 79.75 231 GLU A C 1
ATOM 1796 O O . GLU A 1 231 ? 20.232 -3.143 0.505 1.00 79.75 231 GLU A O 1
ATOM 1801 N N . LEU A 1 232 ? 22.225 -3.841 1.284 1.00 79.25 232 LEU A N 1
ATOM 1802 C CA . LEU A 1 232 ? 22.878 -3.883 -0.031 1.00 79.25 232 LEU A CA 1
ATOM 1803 C C . LEU A 1 232 ? 22.154 -4.836 -0.987 1.00 79.25 232 LEU A C 1
ATOM 1805 O O . LEU A 1 232 ? 21.983 -4.530 -2.169 1.00 79.25 232 LEU A O 1
ATOM 1809 N N . ARG A 1 233 ? 21.675 -5.968 -0.470 1.00 81.62 233 ARG A N 1
ATOM 1810 C CA . ARG A 1 233 ? 20.893 -6.937 -1.234 1.00 81.62 233 ARG A CA 1
ATOM 1811 C C . ARG A 1 233 ? 19.562 -6.361 -1.705 1.00 81.62 233 ARG A C 1
ATOM 1813 O O . ARG A 1 233 ? 19.233 -6.509 -2.878 1.00 81.62 233 ARG A O 1
ATOM 1820 N N . ILE A 1 234 ? 18.811 -5.676 -0.842 1.00 84.06 234 ILE A N 1
ATOM 1821 C CA . ILE A 1 234 ? 17.549 -5.028 -1.237 1.00 84.06 234 ILE A CA 1
ATOM 1822 C C . ILE A 1 234 ? 17.804 -3.957 -2.305 1.00 84.06 234 ILE A C 1
ATOM 1824 O O . ILE A 1 234 ? 17.085 -3.923 -3.305 1.00 84.06 234 ILE A O 1
ATOM 1828 N N . ARG A 1 235 ? 18.861 -3.142 -2.161 1.00 83.56 235 ARG A N 1
ATOM 1829 C CA . ARG A 1 235 ? 19.275 -2.176 -3.200 1.00 83.56 235 ARG A CA 1
ATOM 1830 C C . ARG A 1 235 ? 19.524 -2.872 -4.535 1.00 83.56 235 ARG A C 1
ATOM 1832 O O . ARG A 1 235 ? 18.993 -2.446 -5.560 1.00 83.56 235 ARG A O 1
ATOM 1839 N N . GLN A 1 236 ? 20.284 -3.968 -4.507 1.00 83.62 236 GLN A N 1
ATOM 1840 C CA . GLN A 1 236 ? 20.598 -4.749 -5.698 1.00 83.62 236 GLN A CA 1
ATOM 1841 C C . GLN A 1 236 ? 19.343 -5.327 -6.352 1.00 83.62 236 GLN A C 1
ATOM 1843 O O . GLN A 1 236 ? 19.256 -5.324 -7.574 1.00 83.62 236 GLN A O 1
ATOM 1848 N N . ILE A 1 237 ? 18.366 -5.795 -5.574 1.00 86.00 237 ILE A N 1
ATOM 1849 C CA . ILE A 1 237 ? 17.107 -6.318 -6.112 1.00 86.00 237 ILE A CA 1
ATOM 1850 C C . ILE A 1 237 ? 16.293 -5.197 -6.774 1.00 86.00 237 ILE A C 1
ATOM 1852 O O . ILE A 1 237 ? 15.861 -5.358 -7.915 1.00 86.00 237 ILE A O 1
ATOM 1856 N N . LEU A 1 238 ? 16.116 -4.060 -6.091 1.00 83.62 238 LEU A N 1
ATOM 1857 C CA . LEU A 1 238 ? 15.231 -2.975 -6.532 1.00 83.62 238 LEU A CA 1
ATOM 1858 C C . LEU A 1 238 ? 15.772 -2.191 -7.734 1.00 83.62 238 LEU A C 1
ATOM 1860 O O . LEU A 1 238 ? 15.018 -1.901 -8.657 1.00 83.62 238 LEU A O 1
ATOM 1864 N N . VAL A 1 239 ? 17.061 -1.843 -7.727 1.00 81.06 239 VAL A N 1
ATOM 1865 C CA . VAL A 1 239 ? 17.669 -0.973 -8.756 1.00 81.06 239 VAL A CA 1
ATOM 1866 C C . VAL A 1 239 ? 18.504 -1.763 -9.762 1.00 81.06 239 VAL A C 1
ATOM 1868 O O . VAL A 1 239 ? 18.766 -1.294 -10.868 1.00 81.06 239 VAL A O 1
ATOM 1871 N N . GLY A 1 240 ? 18.885 -2.993 -9.414 1.00 74.31 240 GLY A N 1
ATOM 1872 C CA . GLY A 1 240 ? 19.830 -3.777 -10.194 1.00 74.31 240 GLY A CA 1
ATOM 1873 C C . GLY A 1 240 ? 21.270 -3.321 -9.987 1.00 74.31 240 GLY A C 1
ATOM 1874 O O . GLY A 1 240 ? 21.562 -2.318 -9.339 1.00 74.31 240 GLY A O 1
ATOM 1875 N N . ASN A 1 241 ? 22.207 -4.072 -10.562 1.00 66.56 241 ASN A N 1
ATOM 1876 C CA . ASN A 1 241 ? 23.557 -3.550 -10.743 1.00 66.56 241 ASN A CA 1
ATOM 1877 C C . ASN A 1 241 ? 23.497 -2.487 -11.846 1.00 66.56 241 ASN A C 1
ATOM 1879 O O . ASN A 1 241 ? 22.893 -2.744 -12.888 1.00 66.56 241 ASN A O 1
ATOM 1883 N N . GLN A 1 242 ? 24.211 -1.368 -11.691 1.00 58.72 242 GLN A N 1
ATOM 1884 C CA . GLN A 1 242 ? 24.337 -0.311 -12.715 1.00 58.72 242 GLN A CA 1
ATOM 1885 C C . GLN A 1 242 ? 24.880 -0.800 -14.086 1.00 58.72 242 GLN A C 1
ATOM 1887 O O . GLN A 1 242 ? 25.005 -0.016 -15.018 1.00 58.72 242 GLN A O 1
ATOM 1892 N N . GLY A 1 243 ? 25.185 -2.097 -14.233 1.00 62.19 243 GLY A N 1
ATOM 1893 C CA . GLY A 1 243 ? 25.610 -2.757 -15.471 1.00 62.19 243 GLY A CA 1
ATOM 1894 C C . GLY A 1 243 ? 24.578 -3.687 -16.130 1.00 62.19 243 GLY A C 1
ATOM 1895 O O . GLY A 1 243 ? 24.970 -4.497 -16.964 1.00 62.19 243 GLY A O 1
ATOM 1896 N N . GLY A 1 244 ? 23.292 -3.653 -15.749 1.00 58.94 244 GLY A N 1
ATOM 1897 C CA . GLY A 1 244 ? 22.210 -4.304 -16.515 1.00 58.94 244 GLY A CA 1
ATOM 1898 C C . GLY A 1 244 ? 22.199 -5.843 -16.533 1.00 58.94 244 GLY A C 1
ATOM 1899 O O . GLY A 1 244 ? 21.505 -6.452 -17.346 1.00 58.94 244 GLY A O 1
ATOM 1900 N N . GLN A 1 245 ? 22.946 -6.512 -15.650 1.00 62.16 245 GLN A N 1
ATOM 1901 C CA . GLN A 1 245 ? 22.920 -7.974 -15.558 1.00 62.16 245 GLN A CA 1
ATOM 1902 C C . GLN A 1 245 ? 21.700 -8.454 -14.756 1.00 62.16 245 GLN A C 1
ATOM 1904 O O . GLN A 1 245 ? 21.757 -8.544 -13.528 1.00 62.16 245 GLN A O 1
ATOM 1909 N N . LEU A 1 246 ? 20.631 -8.849 -15.455 1.00 64.50 246 LEU A N 1
ATOM 1910 C CA . LEU A 1 246 ? 19.426 -9.475 -14.875 1.00 64.50 246 LEU A CA 1
ATOM 1911 C C . LEU A 1 246 ? 19.751 -10.651 -13.929 1.00 64.50 246 LEU A C 1
ATOM 1913 O O . LEU A 1 246 ? 19.084 -10.858 -12.917 1.00 64.50 246 LEU A O 1
ATOM 1917 N N . GLY A 1 247 ? 20.833 -11.390 -14.196 1.00 75.69 247 GLY A N 1
ATOM 1918 C CA . GLY A 1 247 ? 21.276 -12.501 -13.347 1.00 75.69 247 GLY A CA 1
ATOM 1919 C C . GLY A 1 247 ? 21.817 -12.092 -11.969 1.00 75.69 247 GLY A C 1
ATOM 1920 O O . GLY A 1 247 ? 21.960 -12.949 -11.100 1.00 75.69 247 GLY A O 1
ATOM 1921 N N . GLY A 1 248 ? 22.159 -10.820 -11.746 1.00 78.25 248 GLY A N 1
ATOM 1922 C CA . GLY A 1 248 ? 22.538 -10.310 -10.422 1.00 78.25 248 GLY A CA 1
ATOM 1923 C C . GLY A 1 248 ? 21.323 -10.118 -9.513 1.00 78.25 248 GLY A C 1
ATOM 1924 O O . GLY A 1 248 ? 21.342 -10.552 -8.365 1.00 78.25 248 GLY A O 1
ATOM 1925 N N . GLN A 1 249 ? 20.244 -9.551 -10.062 1.00 82.19 249 GLN A N 1
ATOM 1926 C CA . GLN A 1 249 ? 18.985 -9.325 -9.345 1.00 82.19 249 GLN A CA 1
ATOM 1927 C C . GLN A 1 249 ? 18.329 -10.633 -8.922 1.00 82.19 249 GLN A C 1
ATOM 1929 O O . GLN A 1 249 ? 17.969 -10.780 -7.758 1.00 82.19 249 GLN A O 1
ATOM 1934 N N . GLU A 1 250 ? 18.232 -11.606 -9.833 1.00 84.31 250 GLU A N 1
ATOM 1935 C CA . GLU A 1 250 ? 17.618 -12.892 -9.493 1.00 84.31 250 GLU A CA 1
ATOM 1936 C C . GLU A 1 250 ? 18.438 -13.647 -8.444 1.00 84.31 250 GLU A C 1
ATOM 1938 O O . GLU A 1 250 ? 17.865 -14.219 -7.525 1.00 84.31 250 GLU A O 1
ATOM 1943 N N . ARG A 1 251 ? 19.777 -13.592 -8.499 1.00 85.06 251 ARG A N 1
ATOM 1944 C CA . ARG A 1 251 ? 20.623 -14.186 -7.449 1.00 85.06 251 ARG A CA 1
ATOM 1945 C C . ARG A 1 251 ? 20.418 -13.515 -6.094 1.00 85.06 251 ARG A C 1
ATOM 1947 O O . ARG A 1 251 ? 20.316 -14.214 -5.090 1.00 85.06 251 ARG A O 1
ATOM 1954 N N . ALA A 1 252 ? 20.330 -12.187 -6.063 1.00 84.44 252 ALA A N 1
ATOM 1955 C CA . ALA A 1 252 ? 20.060 -11.447 -4.836 1.00 84.44 252 ALA A CA 1
ATOM 1956 C C . ALA A 1 252 ? 18.667 -11.782 -4.273 1.00 84.44 252 ALA A C 1
ATOM 1958 O O . ALA A 1 252 ? 18.536 -12.058 -3.082 1.00 84.44 252 ALA A O 1
ATOM 1959 N N . ALA A 1 253 ? 17.642 -11.847 -5.128 1.00 86.06 253 ALA A N 1
ATOM 1960 C CA . ALA A 1 253 ? 16.279 -12.195 -4.734 1.00 86.06 253 ALA A CA 1
ATOM 1961 C C . ALA A 1 253 ? 16.144 -13.658 -4.285 1.00 86.06 253 ALA A C 1
ATOM 1963 O O . ALA A 1 253 ? 15.405 -13.938 -3.343 1.00 86.06 253 ALA A O 1
ATOM 1964 N N . ALA A 1 254 ? 16.856 -14.579 -4.939 1.00 86.00 254 ALA A N 1
ATOM 1965 C CA . ALA A 1 254 ? 16.858 -16.004 -4.622 1.00 86.00 254 ALA A CA 1
ATOM 1966 C C . ALA A 1 254 ? 17.692 -16.350 -3.381 1.00 86.00 254 ALA A C 1
ATOM 1968 O O . ALA A 1 254 ? 17.507 -17.423 -2.809 1.00 86.00 254 ALA A O 1
ATOM 1969 N N . SER A 1 255 ? 18.612 -15.473 -2.969 1.00 84.62 255 SER A N 1
ATOM 1970 C CA . SER A 1 255 ? 19.371 -15.663 -1.734 1.00 84.62 255 SER A CA 1
ATOM 1971 C C . SER A 1 255 ? 18.458 -15.552 -0.513 1.00 84.62 255 SER A C 1
ATOM 1973 O O . SER A 1 255 ? 17.421 -14.897 -0.565 1.00 84.62 255 SER A O 1
ATOM 1975 N N . CYS A 1 256 ? 18.814 -16.230 0.577 1.00 81.75 256 CYS A N 1
ATOM 1976 C CA . CYS A 1 256 ? 18.064 -16.153 1.824 1.00 81.75 256 CYS A CA 1
ATOM 1977 C C . CYS A 1 256 ? 18.580 -14.990 2.684 1.00 81.75 256 CYS A C 1
ATOM 1979 O O . CYS A 1 256 ? 19.770 -14.655 2.663 1.00 81.75 256 CYS A O 1
ATOM 1981 N N . VAL A 1 257 ? 17.689 -14.373 3.458 1.00 79.69 257 VAL A N 1
ATOM 1982 C CA . VAL A 1 257 ? 18.055 -13.344 4.444 1.00 79.69 257 VAL A CA 1
ATOM 1983 C C . VAL A 1 257 ? 18.950 -13.928 5.534 1.00 79.69 257 VAL A C 1
ATOM 1985 O O . VAL A 1 257 ? 18.775 -15.079 5.928 1.00 79.69 257 VAL A O 1
ATOM 1988 N N . SER A 1 258 ? 19.919 -13.143 6.008 1.00 80.44 258 SER A N 1
ATOM 1989 C CA . SER A 1 258 ? 20.986 -13.621 6.905 1.00 80.44 258 SER A CA 1
ATOM 1990 C C . SER A 1 258 ? 20.471 -14.271 8.201 1.00 80.44 258 SER A C 1
ATOM 1992 O O . SER A 1 258 ? 21.057 -15.227 8.704 1.00 80.44 258 SER A O 1
ATOM 1994 N N . TRP A 1 259 ? 19.339 -13.787 8.712 1.00 81.50 259 TRP A N 1
ATOM 1995 C CA . TRP A 1 259 ? 18.690 -14.264 9.933 1.00 81.50 259 TRP A CA 1
ATOM 1996 C C . TRP A 1 259 ? 17.823 -15.522 9.743 1.00 81.50 259 TRP A C 1
ATOM 1998 O O . TRP A 1 259 ? 17.397 -16.129 10.726 1.00 81.50 259 TRP A O 1
ATOM 2008 N N . MET A 1 260 ? 17.547 -15.940 8.504 1.00 87.06 260 MET A N 1
ATOM 2009 C CA . MET A 1 260 ? 16.751 -17.133 8.200 1.00 87.06 260 MET A CA 1
ATOM 2010 C C . MET A 1 260 ? 17.671 -18.352 8.073 1.00 87.06 260 MET A C 1
ATOM 2012 O O . MET A 1 260 ? 18.081 -18.736 6.977 1.00 87.06 260 MET A O 1
ATOM 2016 N N . THR A 1 261 ? 18.007 -18.967 9.208 1.00 89.06 261 THR A N 1
ATOM 2017 C CA . THR A 1 261 ? 18.859 -20.167 9.225 1.00 89.06 261 THR A CA 1
ATOM 2018 C C . THR A 1 261 ? 18.173 -21.358 8.534 1.00 89.06 261 THR A C 1
ATOM 2020 O O . THR A 1 261 ? 16.940 -21.385 8.426 1.00 89.06 261 THR A O 1
ATOM 2023 N N . PRO A 1 262 ? 18.925 -22.384 8.088 1.00 90.19 262 PRO A N 1
ATOM 2024 C CA . PRO A 1 262 ? 18.340 -23.597 7.511 1.00 90.19 262 PRO A CA 1
ATOM 2025 C C . PRO A 1 262 ? 17.301 -24.265 8.425 1.00 90.19 262 PRO A C 1
ATOM 2027 O O . PRO A 1 262 ? 16.272 -24.749 7.950 1.00 90.19 262 PRO A O 1
ATOM 2030 N N . GLU A 1 263 ? 17.524 -24.242 9.740 1.00 91.25 263 GLU A N 1
ATOM 2031 C CA . GLU A 1 263 ? 16.608 -24.785 10.745 1.00 91.25 263 GLU A CA 1
ATOM 2032 C C . GLU A 1 263 ? 15.324 -23.958 10.829 1.00 91.25 263 GLU A C 1
ATOM 2034 O O . GLU A 1 263 ? 14.227 -24.522 10.833 1.00 91.25 263 GLU A O 1
ATOM 2039 N N . ALA A 1 264 ? 15.439 -22.626 10.850 1.00 90.88 264 ALA A N 1
ATOM 2040 C CA . ALA A 1 264 ? 14.287 -21.728 10.859 1.00 90.88 264 ALA A CA 1
ATOM 2041 C C . ALA A 1 264 ? 13.454 -21.882 9.578 1.00 90.88 264 ALA A C 1
ATOM 2043 O O . ALA A 1 264 ? 12.225 -21.950 9.622 1.00 90.88 264 ALA A O 1
ATOM 2044 N N . GLN A 1 265 ? 14.123 -22.039 8.438 1.00 91.62 265 GLN A N 1
ATOM 2045 C CA . GLN A 1 265 ? 13.483 -22.286 7.155 1.00 91.62 265 GLN A CA 1
ATOM 2046 C C . GLN A 1 265 ? 12.764 -23.644 7.120 1.00 91.62 265 GLN A C 1
ATOM 2048 O O . GLN A 1 265 ? 11.637 -23.741 6.627 1.00 91.62 265 GLN A O 1
ATOM 2053 N N . ALA A 1 266 ? 13.385 -24.701 7.649 1.00 92.19 266 ALA A N 1
ATOM 2054 C CA . ALA A 1 266 ? 12.760 -26.016 7.770 1.00 92.19 266 ALA A CA 1
ATOM 2055 C C . ALA A 1 266 ? 11.537 -25.971 8.701 1.00 92.19 266 ALA A C 1
ATOM 2057 O O . ALA A 1 266 ? 10.480 -26.500 8.352 1.00 92.19 266 ALA A O 1
ATOM 2058 N N . ALA A 1 267 ? 11.645 -25.275 9.837 1.00 93.69 267 ALA A N 1
ATOM 2059 C CA . ALA A 1 267 ? 10.538 -25.061 10.763 1.00 93.69 267 ALA A CA 1
ATOM 2060 C C . ALA A 1 267 ? 9.387 -24.279 10.111 1.00 93.69 267 ALA A C 1
ATOM 2062 O O . ALA A 1 267 ? 8.224 -24.644 10.284 1.00 93.69 267 ALA A O 1
ATOM 2063 N N . LEU A 1 268 ? 9.697 -23.258 9.308 1.00 94.50 268 LEU A N 1
ATOM 2064 C CA . LEU A 1 268 ? 8.710 -22.474 8.568 1.00 94.50 268 LEU A CA 1
ATOM 2065 C C . LEU A 1 268 ? 7.984 -23.319 7.519 1.00 94.50 268 LEU A C 1
ATOM 2067 O O . LEU A 1 268 ? 6.756 -23.302 7.461 1.00 94.50 268 LEU A O 1
ATOM 2071 N N . ARG A 1 269 ? 8.715 -24.129 6.743 1.00 94.38 269 ARG A N 1
ATOM 2072 C CA . ARG A 1 269 ? 8.107 -25.078 5.795 1.00 94.38 269 ARG A CA 1
ATOM 2073 C C . ARG A 1 269 ? 7.196 -26.078 6.503 1.00 94.38 269 ARG A C 1
ATOM 2075 O O . ARG A 1 269 ? 6.071 -26.281 6.056 1.00 94.38 269 ARG A O 1
ATOM 2082 N N . ALA A 1 270 ? 7.640 -26.638 7.628 1.00 94.62 270 ALA A N 1
ATOM 2083 C CA . ALA A 1 270 ? 6.835 -27.557 8.426 1.00 94.62 270 ALA A CA 1
ATOM 2084 C C . ALA A 1 270 ? 5.584 -26.879 9.015 1.00 94.62 270 ALA A C 1
ATOM 2086 O O . ALA A 1 270 ? 4.522 -27.494 9.086 1.00 94.62 270 ALA A O 1
ATOM 2087 N N . ALA A 1 271 ? 5.681 -25.609 9.420 1.00 94.81 271 ALA A N 1
ATOM 2088 C CA . ALA A 1 271 ? 4.542 -24.836 9.908 1.00 94.81 271 ALA A CA 1
ATOM 2089 C C . ALA A 1 271 ? 3.510 -24.562 8.802 1.00 94.81 271 ALA A C 1
ATOM 2091 O O . ALA A 1 271 ? 2.312 -24.631 9.076 1.00 94.81 271 ALA A O 1
ATOM 2092 N N . LEU A 1 272 ? 3.966 -24.300 7.573 1.00 95.88 272 LEU A N 1
ATOM 2093 C CA . LEU A 1 272 ? 3.108 -24.154 6.393 1.00 95.88 272 LEU A CA 1
ATOM 2094 C C . LEU A 1 272 ? 2.456 -25.481 5.985 1.00 95.88 272 LEU A C 1
ATOM 2096 O O . LEU A 1 272 ? 1.306 -25.491 5.564 1.00 95.88 272 LEU A O 1
ATOM 2100 N N . ASP A 1 273 ? 3.151 -26.609 6.145 1.00 94.69 273 ASP A N 1
ATOM 2101 C CA . ASP A 1 273 ? 2.597 -27.934 5.834 1.00 94.69 273 ASP A CA 1
ATOM 2102 C C . ASP A 1 273 ? 1.442 -28.358 6.738 1.00 94.69 273 ASP A C 1
ATOM 2104 O O . ASP A 1 273 ? 0.569 -29.122 6.323 1.00 94.69 273 ASP A O 1
ATOM 2108 N N . ARG A 1 274 ? 1.423 -27.842 7.966 1.00 92.75 274 ARG A N 1
ATOM 2109 C CA . ARG A 1 274 ? 0.335 -28.065 8.921 1.00 92.75 274 ARG A CA 1
ATOM 2110 C C . ARG A 1 274 ? -0.881 -27.179 8.657 1.00 92.75 274 ARG A C 1
ATOM 2112 O O . ARG A 1 274 ? -1.905 -27.381 9.302 1.00 92.75 274 ARG A O 1
ATOM 2119 N N . ASP A 1 275 ? -0.775 -26.189 7.772 1.00 91.25 275 ASP A N 1
ATOM 2120 C CA . ASP A 1 275 ? -1.904 -25.334 7.430 1.00 91.25 275 ASP A CA 1
ATOM 2121 C C . ASP A 1 275 ? -2.819 -26.046 6.425 1.00 91.25 275 ASP A C 1
ATOM 2123 O O . ASP A 1 275 ? -2.469 -26.250 5.262 1.00 91.25 275 ASP A O 1
ATOM 2127 N N . THR A 1 276 ? -3.994 -26.457 6.895 1.00 90.44 276 THR A N 1
ATOM 2128 C CA . THR A 1 276 ? -4.998 -27.169 6.097 1.00 90.44 276 THR A CA 1
ATOM 2129 C C . THR A 1 276 ? -5.858 -26.239 5.244 1.00 90.44 276 THR A C 1
ATOM 2131 O O . THR A 1 276 ? -6.576 -26.724 4.375 1.00 90.44 276 THR A O 1
ATOM 2134 N N . VAL A 1 277 ? -5.790 -24.920 5.462 1.00 93.31 277 VAL A N 1
ATOM 2135 C CA . VAL A 1 277 ? -6.568 -23.926 4.704 1.00 93.31 277 VAL A CA 1
ATOM 2136 C C . VAL A 1 277 ? -5.941 -23.673 3.332 1.00 93.31 277 VAL A C 1
ATOM 2138 O O . VAL A 1 277 ? -6.637 -23.324 2.379 1.00 93.31 277 VAL A O 1
ATOM 2141 N N . LEU A 1 278 ? -4.623 -23.857 3.214 1.00 94.44 278 LEU A N 1
ATOM 2142 C CA . LEU A 1 278 ? -3.894 -23.641 1.970 1.00 94.44 278 LEU A CA 1
ATOM 2143 C C . LEU A 1 278 ? -4.036 -24.823 1.017 1.00 94.44 278 LEU A C 1
ATOM 2145 O O . LEU A 1 278 ? -3.702 -25.960 1.366 1.00 94.44 278 LEU A O 1
ATOM 2149 N N . ASN A 1 279 ? -4.396 -24.518 -0.229 1.00 95.94 279 ASN A N 1
ATOM 2150 C CA . ASN A 1 279 ? -4.227 -25.472 -1.320 1.00 95.94 279 ASN A CA 1
ATOM 2151 C C . ASN A 1 279 ? -2.739 -25.655 -1.674 1.00 95.94 279 ASN A C 1
ATOM 2153 O O . ASN A 1 279 ? -1.870 -24.882 -1.254 1.00 95.94 279 ASN A O 1
ATOM 2157 N N . ASP A 1 280 ? -2.444 -26.674 -2.479 1.00 95.88 280 ASP A N 1
ATOM 2158 C CA . ASP A 1 280 ? -1.068 -27.050 -2.813 1.00 95.88 280 ASP A CA 1
ATOM 2159 C C . ASP A 1 280 ? -0.292 -25.930 -3.513 1.00 95.88 280 ASP A C 1
ATOM 2161 O O . ASP A 1 280 ? 0.875 -25.695 -3.201 1.00 95.88 280 ASP A O 1
ATOM 2165 N N . ALA A 1 281 ? -0.934 -25.191 -4.424 1.00 95.19 281 ALA A N 1
ATOM 2166 C CA . ALA A 1 281 ? -0.290 -24.100 -5.153 1.00 95.19 281 ALA A CA 1
ATOM 2167 C C . ALA A 1 281 ? 0.105 -22.949 -4.214 1.00 95.19 281 ALA A C 1
ATOM 2169 O O . ALA A 1 281 ? 1.245 -22.486 -4.237 1.00 95.19 281 ALA A O 1
ATOM 2170 N N . GLN A 1 282 ? -0.810 -22.519 -3.342 1.00 96.56 282 GLN A N 1
ATOM 2171 C CA . GLN A 1 282 ? -0.549 -21.482 -2.341 1.00 96.56 282 GLN A CA 1
ATOM 2172 C C . GLN A 1 282 ? 0.564 -21.913 -1.382 1.00 96.56 282 GLN A C 1
ATOM 2174 O O . GLN A 1 282 ? 1.507 -21.159 -1.142 1.00 96.56 282 GLN A O 1
ATOM 2179 N N . ARG A 1 283 ? 0.492 -23.149 -0.878 1.00 96.75 283 ARG A N 1
ATOM 2180 C CA . ARG A 1 283 ? 1.489 -23.721 0.030 1.00 96.75 283 ARG A CA 1
ATOM 2181 C C . ARG A 1 283 ? 2.874 -23.777 -0.608 1.00 96.75 283 ARG A C 1
ATOM 2183 O O . ARG A 1 283 ? 3.849 -23.352 0.009 1.00 96.75 283 ARG A O 1
ATOM 2190 N N . ASN A 1 284 ? 2.969 -24.265 -1.842 1.00 94.81 284 ASN A N 1
ATOM 2191 C CA . ASN A 1 284 ? 4.231 -24.345 -2.571 1.00 94.81 28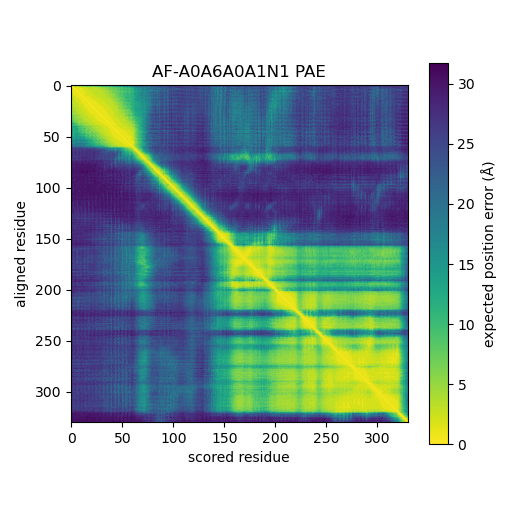4 ASN A CA 1
ATOM 2192 C C . ASN A 1 284 ? 4.821 -22.956 -2.833 1.00 94.81 284 ASN A C 1
ATOM 2194 O O . ASN A 1 284 ? 6.012 -22.755 -2.594 1.00 94.81 284 ASN A O 1
ATOM 2198 N N . ASN A 1 285 ? 3.991 -21.981 -3.213 1.00 95.12 285 ASN A N 1
ATOM 2199 C CA . ASN A 1 285 ? 4.428 -20.597 -3.391 1.00 95.12 285 ASN A CA 1
ATOM 2200 C C . ASN A 1 285 ? 4.984 -20.003 -2.089 1.00 95.12 285 ASN A C 1
ATOM 2202 O O . ASN A 1 285 ? 6.045 -19.384 -2.105 1.00 95.12 285 ASN A O 1
ATOM 2206 N N . LEU A 1 286 ? 4.332 -20.236 -0.945 1.00 95.44 286 LEU A N 1
ATOM 2207 C CA . LEU A 1 286 ? 4.832 -19.758 0.348 1.00 95.44 286 LEU A CA 1
ATOM 2208 C C . LEU A 1 286 ? 6.127 -20.451 0.779 1.00 95.44 286 LEU A C 1
ATOM 2210 O O . LEU A 1 286 ? 7.027 -19.801 1.305 1.00 95.44 286 LEU A O 1
ATOM 2214 N N . LYS A 1 287 ? 6.267 -21.757 0.525 1.00 93.56 287 LYS A N 1
ATOM 2215 C CA . LYS A 1 287 ? 7.515 -22.490 0.798 1.00 93.56 287 LYS A CA 1
ATOM 2216 C C . LYS A 1 287 ? 8.684 -21.992 -0.050 1.00 93.56 287 LYS A C 1
ATOM 2218 O O . LYS A 1 287 ? 9.821 -22.004 0.424 1.00 93.56 287 LYS A O 1
ATOM 2223 N N . GLN A 1 288 ? 8.415 -21.588 -1.291 1.00 91.81 288 GLN A N 1
ATOM 2224 C CA . GLN A 1 288 ? 9.401 -20.924 -2.140 1.00 91.81 288 GLN A CA 1
ATOM 2225 C C . GLN A 1 288 ? 9.709 -19.522 -1.611 1.00 91.81 288 GLN A C 1
ATOM 2227 O O . GLN A 1 288 ? 10.879 -19.173 -1.488 1.00 91.81 288 GLN A O 1
ATOM 2232 N N . ALA A 1 289 ? 8.687 -18.758 -1.214 1.00 92.56 289 ALA A N 1
ATOM 2233 C CA . ALA A 1 289 ? 8.860 -17.419 -0.660 1.00 92.56 289 ALA A CA 1
ATOM 2234 C C . ALA A 1 289 ? 9.710 -17.414 0.617 1.00 92.56 289 ALA A C 1
ATOM 2236 O O . ALA A 1 289 ? 10.608 -16.594 0.759 1.00 92.56 289 ALA A O 1
ATOM 2237 N N . ALA A 1 290 ? 9.502 -18.397 1.496 1.00 89.62 290 ALA A N 1
ATOM 2238 C CA . ALA A 1 290 ? 10.296 -18.631 2.703 1.00 89.62 290 ALA A CA 1
ATOM 2239 C C . ALA A 1 290 ? 11.798 -18.854 2.436 1.00 89.62 290 ALA A C 1
ATOM 2241 O O . ALA A 1 290 ? 12.605 -18.803 3.361 1.00 89.62 290 ALA A O 1
ATOM 2242 N N . ALA A 1 291 ? 12.184 -19.155 1.195 1.00 87.94 291 ALA A N 1
ATOM 2243 C CA . ALA A 1 291 ? 13.566 -19.398 0.805 1.00 87.94 291 ALA A CA 1
ATOM 2244 C C . ALA A 1 291 ? 14.263 -18.220 0.140 1.00 87.94 291 ALA A C 1
ATOM 2246 O O . ALA A 1 291 ? 15.446 -18.329 -0.168 1.00 87.94 291 ALA A O 1
ATOM 2247 N N . ARG A 1 292 ? 13.545 -17.122 -0.072 1.00 89.06 292 ARG A N 1
ATOM 2248 C CA . ARG A 1 292 ? 13.980 -16.004 -0.899 1.00 89.06 292 ARG A CA 1
ATOM 2249 C C . ARG A 1 292 ? 13.951 -14.717 -0.087 1.00 89.06 292 ARG A C 1
ATOM 2251 O O . ARG A 1 292 ? 13.081 -14.535 0.760 1.00 89.06 292 ARG A O 1
ATOM 2258 N N . SER A 1 293 ? 14.863 -13.798 -0.375 1.00 86.56 293 SER A N 1
ATOM 2259 C CA . SER A 1 293 ? 14.855 -12.449 0.196 1.00 86.56 293 SER A CA 1
ATOM 2260 C C . SER A 1 293 ? 13.731 -11.589 -0.373 1.00 86.56 293 SER A C 1
ATOM 2262 O O . SER A 1 293 ? 13.218 -10.722 0.327 1.00 86.56 293 SER A O 1
ATOM 2264 N N . LEU A 1 294 ? 13.325 -11.835 -1.623 1.00 88.69 294 LEU A N 1
ATOM 2265 C CA . LEU A 1 294 ? 12.156 -11.198 -2.225 1.00 88.69 294 LEU A CA 1
ATOM 2266 C C . LEU A 1 294 ? 11.365 -12.202 -3.063 1.00 88.69 294 LEU A C 1
ATOM 2268 O O . LEU A 1 294 ? 11.920 -12.954 -3.868 1.00 88.69 294 LEU A O 1
ATOM 2272 N N . THR A 1 295 ? 10.045 -12.172 -2.897 1.00 90.38 295 THR A N 1
ATOM 2273 C CA . THR A 1 295 ? 9.103 -12.920 -3.730 1.00 90.38 295 THR A CA 1
ATOM 2274 C C . THR A 1 295 ? 7.926 -12.033 -4.090 1.00 90.38 295 THR A C 1
ATOM 2276 O O . THR A 1 295 ? 7.314 -11.423 -3.217 1.00 90.38 295 THR A O 1
ATOM 2279 N N . LEU A 1 296 ? 7.597 -11.985 -5.379 1.00 91.25 296 LEU A N 1
ATOM 2280 C CA . LEU A 1 296 ? 6.382 -11.352 -5.872 1.00 91.25 296 LEU A CA 1
ATOM 2281 C C . LEU A 1 296 ? 5.316 -12.429 -6.042 1.00 91.25 296 LEU A C 1
ATOM 2283 O O . LEU A 1 296 ? 5.510 -13.395 -6.777 1.00 91.25 296 LEU A O 1
ATOM 2287 N N . MET A 1 297 ? 4.193 -12.268 -5.350 1.00 92.12 297 MET A N 1
ATOM 2288 C CA . MET A 1 297 ? 3.066 -13.191 -5.438 1.00 92.12 297 MET A CA 1
ATOM 2289 C C . MET A 1 297 ? 1.909 -12.520 -6.163 1.00 92.12 297 MET A C 1
ATOM 2291 O O . MET A 1 297 ? 1.308 -11.574 -5.656 1.00 92.12 297 MET A O 1
ATOM 2295 N N . GLN A 1 298 ? 1.567 -13.042 -7.337 1.00 93.62 298 GLN A N 1
ATOM 2296 C CA . GLN A 1 298 ? 0.382 -12.627 -8.075 1.00 93.62 298 GLN A CA 1
ATOM 2297 C C . GLN A 1 298 ? -0.739 -13.642 -7.854 1.00 93.62 298 GLN A C 1
ATOM 2299 O O . GLN A 1 298 ? -0.550 -14.844 -8.018 1.00 93.62 298 GLN A O 1
ATOM 2304 N N . GLY A 1 299 ? -1.924 -13.152 -7.497 1.00 92.56 299 GLY A N 1
ATOM 2305 C CA . GLY A 1 299 ? -3.130 -13.968 -7.394 1.00 92.56 299 GLY A CA 1
ATOM 2306 C C . GLY A 1 299 ? -4.286 -13.287 -8.121 1.00 92.56 299 GLY A C 1
ATOM 2307 O O . GLY A 1 299 ? -4.595 -12.139 -7.782 1.00 92.56 299 GLY A O 1
ATOM 2308 N N . PRO A 1 300 ? -4.933 -13.940 -9.098 1.00 94.25 300 PRO A N 1
ATOM 2309 C CA . PRO A 1 300 ? -6.173 -13.448 -9.690 1.00 94.25 300 PRO A CA 1
ATOM 2310 C C . PRO A 1 300 ? -7.276 -13.170 -8.642 1.00 94.25 300 PRO A C 1
ATOM 2312 O O . PRO A 1 300 ? -7.150 -13.524 -7.460 1.00 94.25 300 PRO A O 1
ATOM 2315 N N . PRO A 1 301 ? -8.368 -12.489 -9.024 1.00 95.81 301 PRO A N 1
ATOM 2316 C CA . PRO A 1 301 ? -9.552 -12.385 -8.175 1.00 95.81 301 PRO A CA 1
ATOM 2317 C C . PRO A 1 301 ? -10.036 -13.774 -7.724 1.00 95.81 301 PRO A C 1
ATOM 2319 O O . PRO A 1 301 ? -9.999 -14.729 -8.493 1.00 95.81 301 PRO A O 1
ATOM 2322 N N . GLY A 1 302 ? -10.437 -13.905 -6.455 1.00 94.62 302 GLY A N 1
ATOM 2323 C CA . GLY A 1 302 ? -10.947 -15.165 -5.895 1.00 94.62 302 GLY A CA 1
ATOM 2324 C C . GLY A 1 302 ? -9.899 -16.214 -5.490 1.00 94.62 302 GLY A C 1
ATOM 2325 O O . GLY A 1 302 ? -10.253 -17.182 -4.828 1.00 94.62 302 GLY A O 1
ATOM 2326 N N . THR A 1 303 ? -8.602 -16.034 -5.773 1.00 94.19 303 THR A N 1
ATOM 2327 C CA . THR A 1 303 ? -7.580 -17.066 -5.469 1.00 94.19 303 THR A CA 1
ATOM 2328 C C . THR A 1 303 ? -7.045 -17.047 -4.032 1.00 94.19 303 THR A C 1
ATOM 2330 O O . THR A 1 303 ? -5.989 -17.616 -3.753 1.00 94.19 303 THR A O 1
ATOM 2333 N N . GLY A 1 304 ? -7.721 -16.354 -3.114 1.00 94.81 304 GLY A N 1
ATOM 2334 C CA . GLY A 1 304 ? -7.386 -16.382 -1.687 1.00 94.81 304 GLY A CA 1
ATOM 2335 C C . GLY A 1 304 ? -6.072 -15.696 -1.289 1.00 94.81 304 GLY A C 1
ATOM 2336 O O . GLY A 1 304 ? -5.460 -16.118 -0.312 1.00 94.81 304 GLY A O 1
ATOM 2337 N N . LYS A 1 305 ? -5.633 -14.639 -1.996 1.00 94.50 305 LYS A N 1
ATOM 2338 C CA . LYS A 1 305 ? -4.393 -13.885 -1.680 1.00 94.50 305 LYS A CA 1
ATOM 2339 C C . LYS A 1 305 ? -4.258 -13.540 -0.192 1.00 94.50 305 LYS A C 1
ATOM 2341 O O . LYS A 1 305 ? -3.233 -13.838 0.413 1.00 94.50 305 LYS A O 1
ATOM 2346 N N . SER A 1 306 ? -5.301 -12.954 0.397 1.00 94.75 306 SER A N 1
ATOM 2347 C CA . SER A 1 306 ? -5.296 -12.548 1.807 1.00 94.75 306 SER A CA 1
ATOM 2348 C C . SER A 1 306 ? -5.163 -13.749 2.743 1.00 94.75 306 SER A C 1
ATOM 2350 O O . SER A 1 306 ? -4.337 -13.720 3.648 1.00 94.75 306 SER A O 1
ATOM 2352 N N . ALA A 1 307 ? -5.901 -14.836 2.487 1.00 93.56 307 ALA A N 1
ATOM 2353 C CA . ALA A 1 307 ? -5.795 -16.070 3.268 1.00 93.56 307 ALA A CA 1
ATOM 2354 C C . ALA A 1 307 ? -4.380 -16.668 3.188 1.00 93.56 307 ALA A C 1
ATOM 2356 O O . ALA A 1 307 ? -3.804 -17.028 4.210 1.00 93.56 307 ALA A O 1
ATOM 2357 N N . THR A 1 308 ? -3.780 -16.676 1.992 1.00 96.25 308 THR A N 1
ATOM 2358 C CA . THR A 1 308 ? -2.397 -17.129 1.784 1.00 96.25 308 THR A CA 1
ATOM 2359 C C . THR A 1 308 ? -1.394 -16.290 2.583 1.00 96.25 308 THR A C 1
ATOM 2361 O O . THR A 1 308 ? -0.546 -16.844 3.279 1.00 96.25 308 THR A O 1
ATOM 2364 N N . LEU A 1 309 ? -1.503 -14.958 2.550 1.00 95.25 309 LEU A N 1
ATOM 2365 C CA . LEU A 1 309 ? -0.619 -14.075 3.322 1.00 95.25 309 LEU A CA 1
ATOM 2366 C C . LEU A 1 309 ? -0.802 -14.245 4.837 1.00 95.25 309 LEU A C 1
ATOM 2368 O O . LEU A 1 309 ? 0.187 -14.308 5.564 1.00 95.25 309 LEU A O 1
ATOM 2372 N N . ILE A 1 310 ? -2.041 -14.391 5.315 1.00 95.25 310 ILE A N 1
ATOM 2373 C CA . ILE A 1 310 ? -2.329 -14.651 6.734 1.00 95.25 310 ILE A CA 1
ATOM 2374 C C . ILE A 1 310 ? -1.668 -15.956 7.191 1.00 95.25 310 ILE A C 1
ATOM 2376 O O . ILE A 1 310 ? -1.064 -15.988 8.263 1.00 95.25 310 ILE A O 1
ATOM 2380 N N . SER A 1 311 ? -1.733 -17.023 6.391 1.00 96.12 311 SER A N 1
ATOM 2381 C CA . SER A 1 311 ? -1.055 -18.286 6.704 1.00 96.12 311 SER A CA 1
ATOM 2382 C C . SER A 1 311 ? 0.464 -18.135 6.777 1.00 96.12 311 SER A C 1
ATOM 2384 O O . SER A 1 311 ? 1.082 -18.680 7.693 1.00 96.12 311 SER A O 1
ATOM 2386 N N . MET A 1 312 ? 1.069 -17.347 5.880 1.00 95.62 312 MET A N 1
ATOM 2387 C CA . MET A 1 312 ? 2.500 -17.030 5.948 1.00 95.62 312 MET A CA 1
ATOM 2388 C C . MET A 1 312 ? 2.855 -16.300 7.245 1.00 95.62 312 MET A C 1
ATOM 2390 O O . MET A 1 312 ? 3.788 -16.701 7.937 1.00 95.62 312 MET A O 1
ATOM 2394 N N . VAL A 1 313 ? 2.082 -15.275 7.618 1.00 94.38 313 VAL A N 1
ATOM 2395 C CA . VAL A 1 313 ? 2.287 -14.525 8.868 1.00 94.38 313 VAL A CA 1
ATOM 2396 C C . VAL A 1 313 ? 2.136 -15.442 10.082 1.00 94.38 313 VAL A C 1
ATOM 2398 O O . VAL A 1 313 ? 3.019 -15.473 10.934 1.00 94.38 313 VAL A O 1
ATOM 2401 N N . LYS A 1 314 ? 1.082 -16.269 10.137 1.00 94.06 314 LYS A N 1
ATOM 2402 C CA . LYS A 1 314 ? 0.887 -17.262 11.209 1.00 94.06 314 LYS A CA 1
ATOM 2403 C C . LYS A 1 314 ? 2.071 -18.223 11.313 1.00 94.06 314 LYS A C 1
ATOM 2405 O O . LYS A 1 314 ? 2.506 -18.540 12.420 1.00 94.06 314 LYS A O 1
ATOM 2410 N N . ALA A 1 315 ? 2.590 -18.697 10.183 1.00 93.94 315 ALA A N 1
ATOM 2411 C CA . ALA A 1 315 ? 3.733 -19.599 10.154 1.00 93.94 315 ALA A CA 1
ATOM 2412 C C . ALA A 1 315 ? 5.021 -18.904 10.633 1.00 93.94 315 ALA A C 1
ATOM 2414 O O . ALA A 1 315 ? 5.727 -19.468 11.467 1.00 93.94 315 ALA A O 1
ATOM 2415 N N . LEU A 1 316 ? 5.277 -17.663 10.205 1.00 92.50 316 LEU A N 1
ATOM 2416 C CA . LEU A 1 316 ? 6.393 -16.845 10.694 1.00 92.50 316 LEU A CA 1
ATOM 2417 C C . LEU A 1 316 ? 6.300 -16.609 12.206 1.00 92.50 316 LEU A C 1
ATOM 2419 O O . LEU A 1 316 ? 7.274 -16.843 12.918 1.00 92.50 316 LEU A O 1
ATOM 2423 N N . CYS A 1 317 ? 5.125 -16.238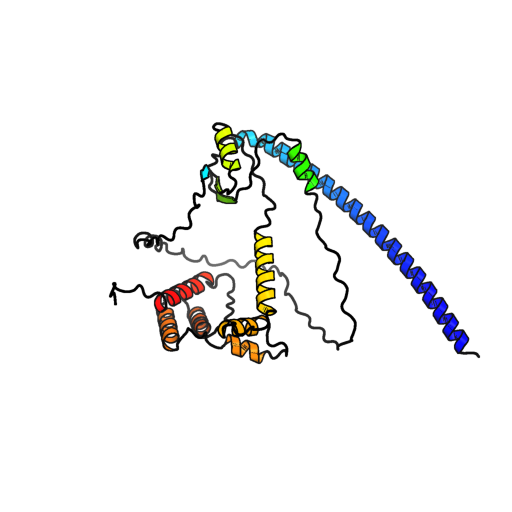 12.723 1.00 91.94 317 CYS A N 1
ATOM 2424 C CA . CYS A 1 317 ? 4.912 -16.074 14.160 1.00 91.94 317 CYS A CA 1
ATOM 2425 C C . CYS A 1 317 ? 5.193 -17.375 14.923 1.00 91.94 317 CYS A C 1
ATOM 2427 O O . CYS A 1 317 ? 5.888 -17.348 15.926 1.00 91.94 317 CYS A O 1
ATOM 2429 N N . ARG A 1 318 ? 4.740 -18.538 14.442 1.00 90.31 318 ARG A N 1
ATOM 2430 C CA . ARG A 1 318 ? 5.021 -19.823 15.116 1.00 90.31 318 ARG A CA 1
ATOM 2431 C C . ARG A 1 318 ? 6.512 -20.153 15.201 1.00 90.31 318 ARG A C 1
ATOM 2433 O O . ARG A 1 318 ? 6.925 -20.835 16.135 1.00 90.31 318 ARG A O 1
ATOM 2440 N N . VAL A 1 319 ? 7.299 -19.725 14.215 1.00 90.75 319 VAL A N 1
ATOM 2441 C CA . VAL A 1 319 ? 8.739 -20.008 14.157 1.00 90.75 319 VAL A CA 1
ATOM 2442 C C . VAL A 1 319 ? 9.534 -19.011 14.996 1.00 90.75 319 VAL A C 1
ATOM 2444 O O . VAL A 1 319 ? 10.383 -19.425 15.783 1.00 90.75 319 VAL A O 1
ATOM 2447 N N . PHE A 1 320 ? 9.254 -17.716 14.842 1.00 87.94 320 PHE A N 1
ATOM 2448 C CA . PHE A 1 320 ? 10.078 -16.638 15.398 1.00 87.94 320 PHE A CA 1
ATOM 2449 C C . PHE A 1 320 ? 9.510 -16.019 16.671 1.00 87.94 320 PHE A C 1
ATOM 2451 O O . PHE A 1 320 ? 10.258 -15.491 17.488 1.00 87.94 320 PHE A O 1
ATOM 2458 N N . HIS A 1 321 ? 8.202 -16.119 16.883 1.00 83.50 321 HIS A N 1
ATOM 2459 C CA . HIS A 1 321 ? 7.566 -15.715 18.125 1.00 83.50 321 HIS A CA 1
ATOM 2460 C C . HIS A 1 321 ? 7.468 -16.939 19.040 1.00 83.50 321 HIS A C 1
ATOM 2462 O O . HIS A 1 321 ? 6.423 -17.578 19.166 1.00 83.50 321 HIS A O 1
ATOM 2468 N N . ARG A 1 322 ? 8.590 -17.299 19.674 1.00 60.53 322 ARG A N 1
ATOM 2469 C CA . ARG A 1 322 ? 8.535 -18.140 20.872 1.00 60.53 322 ARG A CA 1
ATOM 2470 C C . ARG A 1 322 ? 8.200 -17.227 22.051 1.00 60.53 322 ARG A C 1
ATOM 2472 O O . ARG A 1 322 ? 9.081 -16.469 22.452 1.00 60.53 322 ARG A O 1
ATOM 2479 N N . PRO A 1 323 ? 6.988 -17.279 22.634 1.00 53.56 323 PRO A N 1
ATOM 2480 C CA . PRO A 1 323 ? 6.814 -16.747 23.975 1.00 53.56 323 PRO A CA 1
ATOM 2481 C C . PRO A 1 323 ? 7.789 -17.509 24.873 1.00 53.56 323 PRO A C 1
ATOM 2483 O O . PRO A 1 323 ? 7.790 -18.742 24.873 1.00 53.56 323 PRO A O 1
ATOM 2486 N N . THR A 1 324 ? 8.668 -16.794 25.570 1.00 48.59 324 THR A N 1
ATOM 2487 C CA . THR A 1 324 ? 9.547 -17.375 26.585 1.00 48.59 324 THR A CA 1
ATOM 2488 C C . THR A 1 324 ? 8.680 -18.173 27.562 1.00 48.59 324 THR A C 1
ATOM 2490 O O . THR A 1 324 ? 7.811 -17.596 28.222 1.00 48.59 324 THR A O 1
ATOM 2493 N N . PRO A 1 325 ? 8.841 -19.505 27.657 1.00 51.38 325 PRO A N 1
ATOM 2494 C CA . PRO A 1 325 ? 8.121 -20.274 28.650 1.00 51.38 325 PRO A CA 1
ATOM 2495 C C . PRO A 1 325 ? 8.841 -20.058 29.981 1.00 51.38 325 PRO A C 1
ATOM 2497 O O . PRO A 1 325 ? 9.780 -20.771 30.303 1.00 51.38 325 PRO A O 1
ATOM 2500 N N . HIS A 1 326 ? 8.384 -19.051 30.723 1.00 46.34 326 HIS A N 1
ATOM 2501 C CA . HIS A 1 326 ? 8.775 -18.728 32.097 1.00 46.34 326 HIS A CA 1
ATOM 2502 C C . HIS A 1 326 ? 10.205 -18.198 32.300 1.00 46.34 326 HIS A C 1
ATOM 2504 O O . HIS A 1 326 ? 11.193 -18.720 31.794 1.00 46.34 326 HIS A O 1
ATOM 2510 N N . GLY A 1 327 ? 10.292 -17.117 33.081 1.00 45.62 327 GLY A N 1
ATOM 2511 C CA . GLY A 1 327 ? 11.539 -16.479 33.473 1.00 45.62 327 GLY A CA 1
ATOM 2512 C C . GLY A 1 327 ? 12.486 -17.440 34.186 1.00 45.62 327 GLY A C 1
ATOM 2513 O O . GLY A 1 327 ? 12.203 -17.910 35.284 1.00 45.62 327 GLY A O 1
ATOM 2514 N N . GLY A 1 328 ? 13.637 -17.670 33.567 1.00 35.47 328 GLY A N 1
ATOM 2515 C CA . GLY A 1 328 ? 14.880 -17.945 34.266 1.00 35.47 328 GLY A CA 1
ATOM 2516 C C . GLY A 1 328 ? 15.741 -16.702 34.125 1.00 35.47 328 GLY A C 1
ATOM 2517 O O . GLY A 1 328 ? 16.286 -16.457 33.052 1.00 35.47 328 GLY A O 1
ATOM 2518 N N . TRP A 1 329 ? 15.795 -15.895 35.180 1.00 37.97 329 TRP A N 1
ATOM 2519 C CA . TRP A 1 329 ? 16.818 -14.869 35.330 1.00 37.97 329 TRP A CA 1
ATOM 2520 C C . TRP A 1 329 ? 18.177 -15.574 35.441 1.00 37.97 329 TRP A C 1
ATOM 2522 O O . TRP A 1 329 ? 18.322 -16.489 36.255 1.00 37.97 329 TRP A O 1
ATOM 2532 N N . LEU A 1 330 ? 19.137 -15.162 34.614 1.00 34.56 330 LEU A N 1
ATOM 2533 C CA . LEU A 1 330 ? 20.558 -15.196 34.957 1.00 34.56 330 LEU A CA 1
ATOM 2534 C C . LEU A 1 330 ? 20.935 -13.804 35.458 1.00 34.56 330 LEU A C 1
ATOM 2536 O O . LEU A 1 330 ? 20.421 -12.826 34.867 1.00 34.56 330 LEU A O 1
#

Secondary structure (DSSP, 8-state):
--HHHHHHHHHHHHHHHHHHHHHHHHHHHHHHHHHHHHHHHHHHHHHHHHHHHHHHHHHHHHTTTTTPEEEEEE--------------TTSSSS----PPPPPPP-------------------------PPPPPP-------HHHHHHHHHHTT-------EEEEE-SSEEEEEE--HHHHHHHHTTTT-----------THHHHHHHHHHHHHHHHHH----S---HHHHHHHHHHH--TT--HHHHHHHHHSPPTT--HHHHHHHHHHHHT-SSS-HHHHHHHHHHTT-S-------TTS-HHHHHHHHHHHHHHHH----SS----

Solvent-accessible surface area (backbone atoms only — not comparable to full-atom values): 21201 Å² total; per-residue (Å²): 134,68,63,67,60,54,53,48,53,52,50,51,56,50,51,52,53,52,51,53,50,51,51,51,52,53,54,49,52,52,53,52,52,54,50,51,53,51,53,53,52,50,54,54,52,50,55,48,52,53,50,52,52,51,49,54,52,45,61,70,51,45,82,72,58,62,73,63,50,78,48,77,55,79,78,83,83,86,68,100,64,97,67,88,77,80,80,72,90,76,87,81,80,86,86,92,80,80,81,82,80,82,82,82,81,86,82,94,74,85,87,81,87,75,83,82,86,76,84,81,82,84,87,78,83,93,75,94,72,80,84,78,78,78,78,79,81,83,68,79,83,65,72,60,68,57,57,55,53,55,52,64,70,44,85,67,75,76,84,66,70,67,43,82,74,45,80,58,100,67,38,46,34,38,42,44,89,46,76,64,42,55,54,48,51,64,77,38,71,91,65,60,86,83,86,85,72,92,70,87,71,53,60,68,58,51,51,51,50,52,51,49,51,52,47,49,51,65,71,67,53,72,76,86,81,76,72,50,72,69,55,55,36,50,49,31,46,76,72,37,51,99,77,75,50,67,72,56,22,53,51,42,22,55,34,60,48,90,87,59,43,75,66,56,41,51,48,32,42,55,43,47,70,69,43,81,87,54,52,70,69,58,45,52,52,49,50,52,38,69,47,26,60,53,72,88,84,88,61,66,90,90,66,47,58,68,60,51,51,51,50,50,51,54,21,48,42,67,62,71,56,67,77,79,84,68,91,74,85,128

Organism: Haematococcus lacustris (NCBI:txid44745)

Sequence (330 aa):
MDIKREVQRRGEAHLDRVKELATDIKATQGRIMLALEAELGEESKELRRELDAGREALERTGNHLCNLKLEVLRDMDEQEAMKEVVLSRADLVEDLGREPAPAAQGLVGPTELLPTAAIWTSSTQPSTTTPPVAPPNCASQWPDSAYHKSLSNIKLPDVFPAMIDYVADDHIRITTRSTDAWKAVEGREGQHCWAMCESKFNTGYQRMTTAATALDQFLNRTPDGRVSDDELRIRQILVGNQGGQLGGQERAAASCVSWMTPEAQAALRAALDRDTVLNDAQRNNLKQAAARSLTLMQGPPGTGKSATLISMVKALCRVFHRPTPHGGWL

Radius of gyration: 31.98 Å; Cα contacts (8 Å, |Δi|>4): 147; chains: 1; bounding box: 65×64×98 Å

Foldseek 3Di:
DDVVVVVVVVVVVVVVVVVVVVVVVVVVVVVVVVVVVVVVVVVVVVVVVVVVVVVVVCVVCVVPQLQADEDEDEPPPDDPDDDPDDDDPPPPPPDPDDDDDDDDDDDDDDDDDDDDPDDDDDDDDDDDDDDDDDDPDPPPPDPPVVVVVVVVVPPPPDDFDWDFPDDDPRYTYTYGPDPSVVVVPVVQVPRRDDDDDDDPPVVVVVVVVVVVVVVCCLQPDDCPVPQDPLSVLVSCLPVNDPPPPPVSNVVSFQAADPPCDPVLLVQLLVLLVPDPVDDPVLSVLLNSNSRTSDDDDDDDPPRCPVVSVVSSVVSNCVRPVDPPPDDDDD

pLDDT: mean 71.72, std 22.65, range [26.05, 96.75]

InterPro domains:
  IPR027417 P-loop containing nucleoside triphosphate hydrolase [G3DSA:3.40.50.300] (200-317)
  IPR027417 P-loop containing nucleoside triphosphate hydrolase [SSF52540] (274-319)
  IPR041677 DNA2/NAM7 helicase, helicase domain [PF13086] (278-316)